Protein AF-A0A9J7ND19-F1 (afdb_monomer)

Sequence (236 aa):
MPNYMQIRQSALLYGMHGSSTTLYGGCFAYLTDITEPGSPRTFRMAILESAIGVSAIVGVLAGNLWLGVLGVPLGFQEPFWFTVGLTAFSLLYAIFGIKETCLRRGGQKVCSLGNVSGMVQLVRGSFKTGQWKLGVILLVFFLNNGVFATWPGIVTLTVVGPPYCWTPDLLGYFYAAMCAGFVLGVLGIKLLGKCLSPYGLMHVGFVSGTAGFVVQGLAVYTPNRNAAFYLGLLVY

Mean predicted aligned error: 8.98 Å

Organism: Branchiostoma floridae (NCBI:txid7739)

pLDDT: mean 79.39, std 8.85, range [43.81, 91.12]

Foldseek 3Di:
DVVVVVVVVVVVVCVVVVHVVVVVVVVLVLLPLVDDDFLVSVLVNLVSLLVVLVVLLVLLVQLVVLCVPVNPPRSVVVSVVVVVVVVVVVVVCCVPPDDDSDDPDPPDDPDDVVVVVVVVCVLVCCVVVVVVVVNVVVVVVVVVVVCVVCVLVVVVVDCCDPPNVDDPVVNSVLSNLLSVVSVVVSVVSVVCVVVDGPVVNVVQVVVLLVQLVVQLVCLVVDPNSPVSNSVSSVSD

Secondary structure (DSSP, 8-state):
-HHHHHHHHHHHHHHHTTHHHHHHHHHHHHHHHHS-TTHHHHHHHHHHHHHHHHHHHHHHHHHHHHHHHH-TTHHHHHHHHHHHHHHHHHHHHHHHTSPP-S---TT--TT-HHHHHHHHHHHHHHHHSS-HHHHHHHHHHHHHHHHHHHHHHHHHHHHHSTTT---HHHHHHHHHHHHHHHHHHHHHHHHHTTTS-HHHHHHHHHHHHHHHHHHHHHGGGSSSHHHHHHHHHH--

Radius of gyration: 20.9 Å; Cα contacts (8 Å, |Δi|>4): 132; chains: 1; bounding box: 55×42×65 Å

InterPro domains:
  IPR036259 MFS transporter superfamily [G3DSA:1.20.1250.20] (2-236)
  IPR036259 MFS transporter superfamily [SSF103473] (20-230)

Solvent-accessible surface area (backbone atoms only — not comparable to full-atom values): 13006 Å² total; per-residue (Å²): 124,75,63,65,58,55,55,52,52,52,51,51,54,44,54,74,72,41,50,72,58,48,60,50,52,48,54,52,52,53,49,57,72,79,37,65,92,54,71,72,36,54,53,52,51,35,52,56,50,21,52,50,17,52,50,49,40,50,47,54,53,51,46,52,48,36,36,69,75,59,32,88,69,54,24,69,51,53,62,54,57,51,51,52,52,53,50,54,50,52,51,52,43,52,71,77,67,52,78,82,87,69,82,79,62,88,86,75,60,98,83,43,69,62,58,59,50,49,53,52,47,51,53,55,40,23,60,67,75,76,38,43,68,58,42,50,51,52,48,52,52,50,53,52,50,52,49,61,69,45,44,64,59,52,50,54,56,50,36,58,31,85,93,59,56,53,53,73,68,56,53,50,52,50,53,44,52,56,25,47,46,38,47,50,45,40,54,46,50,63,58,50,54,74,81,38,54,75,68,52,50,50,50,50,50,52,52,29,37,51,50,8,53,50,37,40,70,49,11,80,81,42,95,56,34,67,61,36,39,53,47,18,58,75,44,80

Structure (mmCIF, N/CA/C/O backbone):
data_AF-A0A9J7ND19-F1
#
_entry.id   AF-A0A9J7ND19-F1
#
loop_
_atom_site.group_PDB
_atom_site.id
_atom_site.type_symbol
_atom_site.label_atom_id
_atom_site.label_alt_id
_atom_site.label_comp_id
_atom_site.label_asym_id
_atom_site.label_entity_id
_atom_site.label_seq_id
_atom_site.pdbx_PDB_ins_code
_atom_site.Cartn_x
_atom_site.Cartn_y
_atom_site.Cartn_z
_atom_site.occupancy
_atom_site.B_iso_or_equiv
_atom_site.auth_seq_id
_atom_site.auth_comp_id
_atom_site.auth_asym_id
_atom_site.auth_atom_id
_atom_site.pdbx_PDB_model_num
ATOM 1 N N . MET A 1 1 ? 21.842 -23.017 -6.041 1.00 47.50 1 MET A N 1
ATOM 2 C CA . MET A 1 1 ? 20.655 -23.678 -5.446 1.00 47.50 1 MET A CA 1
ATOM 3 C C . MET A 1 1 ? 20.515 -23.540 -3.912 1.00 47.50 1 MET A C 1
ATOM 5 O O . MET A 1 1 ? 19.383 -23.586 -3.471 1.00 47.50 1 MET A O 1
ATOM 9 N N . PRO A 1 2 ? 21.535 -23.278 -3.067 1.00 53.50 2 PRO A N 1
ATOM 10 C CA . PRO A 1 2 ? 21.305 -23.115 -1.612 1.00 53.50 2 PRO A CA 1
ATOM 11 C C . PRO A 1 2 ? 20.483 -21.869 -1.213 1.00 53.50 2 PRO A C 1
ATOM 13 O O . PRO A 1 2 ? 19.742 -21.882 -0.234 1.00 53.50 2 PRO A O 1
ATOM 16 N N . ASN A 1 3 ? 20.574 -20.793 -2.000 1.00 61.81 3 ASN A N 1
ATOM 17 C CA . ASN A 1 3 ? 20.088 -19.471 -1.584 1.00 61.81 3 ASN A CA 1
ATOM 18 C C . ASN A 1 3 ? 18.558 -19.316 -1.669 1.00 61.81 3 ASN A C 1
ATOM 20 O O . ASN A 1 3 ? 17.978 -18.572 -0.885 1.00 61.81 3 ASN A O 1
ATOM 24 N N . TYR A 1 4 ? 17.869 -20.033 -2.570 1.00 69.50 4 TYR A N 1
ATOM 25 C CA . TYR A 1 4 ? 16.410 -19.884 -2.713 1.00 69.50 4 TYR A CA 1
ATOM 26 C C . TYR A 1 4 ? 15.652 -20.411 -1.489 1.00 69.50 4 TYR A C 1
ATOM 28 O O . TYR A 1 4 ? 14.588 -19.898 -1.141 1.00 69.50 4 TYR A O 1
ATOM 36 N N . MET A 1 5 ? 16.189 -21.449 -0.839 1.00 74.06 5 MET A N 1
ATOM 37 C CA . MET A 1 5 ? 15.552 -22.072 0.316 1.00 74.06 5 MET A CA 1
ATOM 38 C C . MET A 1 5 ? 15.672 -21.170 1.544 1.00 74.06 5 MET A C 1
ATOM 40 O O . MET A 1 5 ? 14.688 -20.981 2.254 1.00 74.06 5 MET A O 1
ATOM 44 N N . GLN A 1 6 ? 16.835 -20.539 1.727 1.00 76.31 6 GLN A N 1
ATOM 45 C CA . GLN A 1 6 ? 17.073 -19.574 2.801 1.00 76.31 6 GLN A CA 1
ATOM 46 C C . GLN A 1 6 ? 16.191 -18.325 2.660 1.00 76.31 6 GLN A C 1
ATOM 48 O O . GLN A 1 6 ? 15.580 -17.902 3.639 1.00 76.31 6 GLN A O 1
ATOM 53 N N . ILE A 1 7 ? 16.036 -17.788 1.442 1.00 78.31 7 ILE A N 1
ATOM 54 C CA . ILE A 1 7 ? 15.153 -16.635 1.180 1.00 78.31 7 ILE A CA 1
ATOM 55 C C . ILE A 1 7 ? 13.685 -16.978 1.481 1.00 78.31 7 ILE A C 1
ATOM 57 O O . ILE A 1 7 ? 12.942 -16.169 2.032 1.00 78.31 7 ILE A O 1
ATOM 61 N N . ARG A 1 8 ? 13.245 -18.200 1.157 1.00 80.38 8 ARG A N 1
ATOM 62 C CA . ARG A 1 8 ? 11.874 -18.630 1.465 1.00 80.38 8 ARG A CA 1
ATOM 63 C C . ARG A 1 8 ? 11.653 -18.792 2.971 1.00 80.38 8 ARG A C 1
ATOM 65 O O . ARG A 1 8 ? 10.603 -18.406 3.474 1.00 80.38 8 ARG A O 1
ATOM 72 N N . GLN A 1 9 ? 12.629 -19.348 3.688 1.00 83.38 9 GLN A N 1
ATOM 73 C CA . GLN A 1 9 ? 12.562 -19.508 5.143 1.00 83.38 9 GLN A CA 1
ATOM 74 C C . GLN A 1 9 ? 12.507 -18.155 5.860 1.00 83.38 9 GLN A C 1
ATOM 76 O O . GLN A 1 9 ? 11.673 -17.976 6.747 1.00 83.38 9 GLN A O 1
ATOM 81 N N . SER A 1 10 ? 13.331 -17.185 5.452 1.00 80.25 10 SER A N 1
ATOM 82 C CA . SER A 1 10 ? 13.302 -15.842 6.041 1.00 80.25 10 SER A CA 1
ATOM 83 C C . SER A 1 10 ? 11.980 -15.118 5.767 1.00 80.25 10 SER A C 1
ATOM 85 O O . SER A 1 10 ? 11.447 -14.481 6.673 1.00 80.25 10 SER A O 1
ATOM 87 N N . ALA A 1 11 ? 11.389 -15.285 4.579 1.00 80.06 11 ALA A N 1
ATOM 88 C CA . ALA A 1 11 ? 10.068 -14.736 4.264 1.00 80.06 11 ALA A CA 1
ATOM 89 C C . ALA A 1 11 ? 8.948 -15.333 5.140 1.00 80.06 11 ALA A C 1
ATOM 91 O O . ALA A 1 11 ? 8.076 -14.599 5.609 1.00 80.06 11 ALA A O 1
ATOM 92 N N . LEU A 1 12 ? 8.985 -16.645 5.410 1.00 83.38 12 LEU A N 1
ATOM 93 C CA . LEU A 1 12 ? 8.026 -17.299 6.310 1.00 83.38 12 LEU A CA 1
ATOM 94 C C . LEU A 1 12 ? 8.145 -16.768 7.740 1.00 83.38 12 LEU A C 1
ATOM 96 O O . LEU A 1 12 ? 7.137 -16.418 8.352 1.00 83.38 12 LEU A O 1
ATOM 100 N N . LEU A 1 13 ? 9.374 -16.656 8.251 1.00 84.12 13 LEU A N 1
ATOM 101 C CA . LEU A 1 13 ? 9.624 -16.093 9.576 1.00 84.12 13 LEU A CA 1
ATOM 102 C C . LEU A 1 13 ? 9.149 -14.638 9.657 1.00 84.12 13 LEU A C 1
ATOM 104 O O . LEU A 1 13 ? 8.480 -14.274 10.621 1.00 84.12 13 LEU A O 1
ATOM 108 N N . TYR A 1 14 ? 9.425 -13.826 8.637 1.00 81.56 14 TYR A N 1
ATOM 109 C CA . TYR A 1 14 ? 8.973 -12.436 8.575 1.00 81.56 14 TYR A CA 1
ATOM 110 C C . TYR A 1 14 ? 7.440 -12.313 8.598 1.00 81.56 14 TYR A C 1
ATOM 112 O O . TYR A 1 14 ? 6.894 -11.488 9.334 1.00 81.56 14 TYR A O 1
ATOM 120 N N . GLY A 1 15 ? 6.735 -13.177 7.861 1.00 79.12 15 GLY A N 1
ATOM 121 C CA . GLY A 1 15 ? 5.272 -13.231 7.871 1.00 79.12 15 GLY A CA 1
ATOM 122 C C . GLY A 1 15 ? 4.688 -13.675 9.217 1.00 79.12 15 GLY A C 1
ATOM 123 O O . GLY A 1 15 ? 3.716 -13.087 9.687 1.00 79.12 15 GLY A O 1
ATOM 124 N N . MET A 1 16 ? 5.299 -14.664 9.881 1.00 79.25 16 MET A N 1
ATOM 125 C CA . MET A 1 16 ? 4.831 -15.165 11.184 1.00 79.25 16 MET A CA 1
ATOM 126 C C . MET A 1 16 ? 4.902 -14.117 12.299 1.00 79.25 16 MET A C 1
ATOM 128 O O . MET A 1 16 ? 4.057 -14.122 13.190 1.00 79.25 16 MET A O 1
ATOM 132 N N . HIS A 1 17 ? 5.869 -13.199 12.236 1.00 77.25 17 HIS A N 1
ATOM 133 C CA . HIS A 1 17 ? 5.986 -12.092 13.192 1.00 77.25 17 HIS A CA 1
ATOM 134 C C . HIS A 1 17 ? 5.046 -10.915 12.861 1.00 77.25 17 HIS A C 1
ATOM 136 O O . HIS A 1 17 ? 5.137 -9.849 13.467 1.00 77.25 17 HIS A O 1
ATOM 142 N N . GLY A 1 18 ? 4.127 -11.098 11.905 1.00 69.19 18 GLY A N 1
ATOM 143 C CA . GLY A 1 18 ? 3.116 -10.112 11.532 1.00 69.19 18 GLY A CA 1
ATOM 144 C C . GLY A 1 18 ? 3.641 -8.952 10.679 1.00 69.19 18 GLY A C 1
ATOM 145 O O . GLY A 1 18 ? 2.880 -8.035 10.369 1.00 69.19 18 GLY A O 1
ATOM 146 N N . SER A 1 19 ? 4.900 -9.023 10.223 1.00 80.31 19 SER A N 1
ATOM 147 C CA . SER A 1 19 ? 5.469 -8.112 9.223 1.00 80.31 19 SER A CA 1
ATOM 148 C C . SER A 1 19 ? 5.301 -6.618 9.597 1.00 80.31 19 SER A C 1
ATOM 150 O O . SER A 1 19 ? 5.084 -6.258 10.755 1.00 80.31 19 SER A O 1
ATOM 152 N N . SER A 1 20 ? 5.392 -5.719 8.619 1.00 76.38 20 SER A N 1
ATOM 153 C CA . SER A 1 20 ? 5.032 -4.303 8.756 1.00 76.38 20 SER A CA 1
ATOM 154 C C . SER A 1 20 ? 3.541 -4.096 9.063 1.00 76.38 20 SER A C 1
ATOM 156 O O . SER A 1 20 ? 3.162 -3.057 9.606 1.00 76.38 20 SER A O 1
ATOM 158 N N . THR A 1 21 ? 2.693 -5.092 8.781 1.00 81.56 21 THR A N 1
ATOM 159 C CA . THR A 1 21 ? 1.243 -5.007 9.002 1.00 81.56 21 THR A CA 1
ATOM 160 C C . T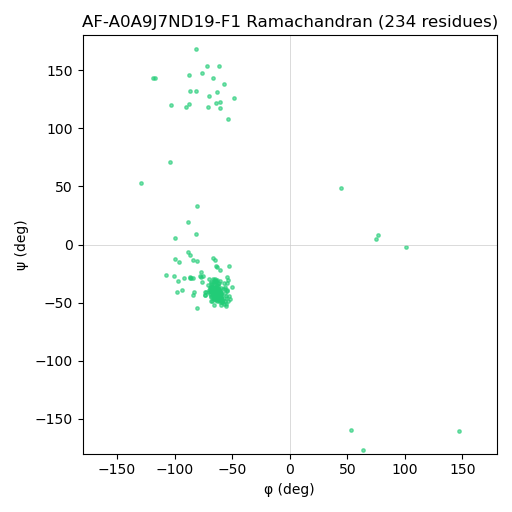HR A 1 21 ? 0.856 -4.902 10.477 1.00 81.56 21 THR A C 1
ATOM 162 O O . THR A 1 21 ? -0.127 -4.231 10.785 1.00 81.56 21 THR A O 1
ATOM 165 N N . THR A 1 22 ? 1.635 -5.474 11.404 1.00 82.62 22 THR A N 1
ATOM 166 C CA . THR A 1 22 ? 1.384 -5.327 12.851 1.00 82.62 22 THR A CA 1
ATOM 167 C C . THR A 1 22 ? 1.580 -3.890 13.315 1.00 82.62 22 THR A C 1
ATOM 169 O O . THR A 1 22 ? 0.728 -3.350 14.019 1.00 82.62 22 THR A O 1
ATOM 172 N N . LEU A 1 23 ? 2.685 -3.257 12.904 1.00 84.00 23 LEU A N 1
ATOM 173 C CA . LEU A 1 23 ? 2.962 -1.860 13.242 1.00 84.00 23 LEU A CA 1
ATOM 174 C C . LEU A 1 23 ? 1.867 -0.958 12.666 1.00 84.00 23 LEU A C 1
ATOM 176 O O . LEU A 1 23 ? 1.314 -0.117 13.371 1.00 84.00 23 LEU A O 1
ATOM 180 N N . TYR A 1 24 ? 1.498 -1.208 11.410 1.00 84.50 24 TYR A N 1
ATOM 181 C CA . TYR A 1 24 ? 0.443 -0.474 10.731 1.00 84.50 24 TYR A CA 1
ATOM 182 C C . TYR A 1 24 ? -0.920 -0.600 11.421 1.00 84.50 24 TYR A C 1
ATOM 184 O O . TYR A 1 24 ? -1.564 0.404 11.731 1.00 84.50 24 TYR A O 1
ATOM 192 N N . GLY A 1 25 ? -1.332 -1.832 11.728 1.00 86.31 25 GLY A N 1
ATOM 193 C CA . GLY A 1 25 ? -2.566 -2.108 12.457 1.00 86.31 25 GLY A CA 1
ATOM 194 C C . GLY A 1 25 ? -2.576 -1.467 13.845 1.00 86.31 25 GLY A C 1
ATOM 195 O O . GLY A 1 25 ? -3.604 -0.932 14.257 1.00 86.31 25 GLY A O 1
ATOM 196 N N . GLY A 1 26 ? -1.428 -1.442 14.531 1.00 86.75 26 GLY A N 1
ATOM 197 C CA . GLY A 1 26 ? -1.256 -0.746 15.807 1.00 86.75 26 GLY A CA 1
ATOM 198 C C . GLY A 1 26 ? -1.483 0.764 15.697 1.00 86.75 26 GLY A C 1
ATOM 199 O O . GLY A 1 26 ? -2.233 1.328 16.493 1.00 86.75 26 GLY A O 1
ATOM 200 N N . CYS A 1 27 ? -0.911 1.418 14.680 1.00 87.88 27 CYS A N 1
ATOM 201 C CA . CYS A 1 27 ? -1.132 2.845 14.431 1.00 87.88 27 CYS A CA 1
ATOM 202 C C . CYS A 1 27 ? -2.605 3.159 14.123 1.00 87.88 27 CYS A C 1
ATOM 204 O O . CYS A 1 27 ? -3.140 4.141 14.640 1.00 87.88 27 CYS A O 1
ATOM 206 N N . PHE A 1 28 ? -3.275 2.322 13.323 1.00 87.69 28 PHE A N 1
ATOM 207 C CA . PHE A 1 28 ? -4.702 2.484 13.025 1.00 87.69 28 PHE A CA 1
ATOM 208 C C . PHE A 1 28 ? -5.580 2.287 14.260 1.00 87.69 28 PHE A C 1
ATOM 210 O O . PHE A 1 28 ? -6.476 3.098 14.486 1.00 87.69 28 PHE A O 1
ATOM 217 N N . ALA A 1 29 ? -5.299 1.267 15.074 1.00 87.62 29 ALA A N 1
ATOM 218 C CA . ALA A 1 29 ? -6.014 1.019 16.323 1.00 87.62 29 ALA A CA 1
ATOM 219 C C . ALA A 1 29 ? -5.867 2.201 17.296 1.00 87.62 29 ALA A C 1
ATOM 221 O O . ALA A 1 29 ? -6.857 2.728 17.804 1.00 87.62 29 ALA A O 1
ATOM 222 N N . TYR A 1 30 ? -4.640 2.698 17.469 1.00 87.25 30 TYR A N 1
ATOM 223 C CA . TYR A 1 30 ? -4.379 3.880 18.286 1.00 87.25 30 TYR A CA 1
ATOM 224 C C . TYR A 1 30 ? -5.137 5.109 17.772 1.00 87.25 30 TYR A C 1
ATOM 226 O O . TYR A 1 30 ? -5.763 5.842 18.539 1.00 87.25 30 TYR A O 1
ATOM 234 N N . LEU A 1 31 ? -5.131 5.325 16.454 1.00 87.06 31 LEU A N 1
ATOM 235 C CA . LEU A 1 31 ? -5.821 6.454 15.850 1.00 87.06 31 LEU A CA 1
ATOM 236 C C . LEU A 1 31 ? -7.340 6.352 16.017 1.00 87.06 31 LEU A C 1
ATOM 238 O O . LEU A 1 31 ? -7.992 7.370 16.256 1.00 87.06 31 LEU A O 1
ATOM 242 N N . THR A 1 32 ? -7.914 5.150 15.914 1.00 86.69 32 THR A N 1
ATOM 243 C CA . THR A 1 32 ? -9.345 4.941 16.169 1.00 86.69 32 THR A CA 1
ATOM 244 C C . THR A 1 32 ? -9.734 5.208 17.614 1.00 86.69 32 THR A C 1
ATOM 246 O O . THR A 1 32 ? -10.847 5.684 17.830 1.00 86.69 32 THR A O 1
ATOM 249 N N . ASP A 1 33 ? -8.834 4.966 18.568 1.00 85.44 33 ASP A N 1
ATOM 250 C CA . ASP A 1 33 ? -9.092 5.199 19.991 1.00 85.44 33 ASP A CA 1
ATOM 251 C C . ASP A 1 33 ? -9.118 6.694 20.338 1.00 85.44 33 ASP A C 1
ATOM 253 O O . ASP A 1 33 ? -9.971 7.139 21.103 1.00 85.44 33 ASP A O 1
ATOM 257 N N . ILE A 1 34 ? -8.206 7.491 19.769 1.00 86.81 34 ILE A N 1
ATOM 258 C CA . ILE A 1 34 ? -8.075 8.925 20.102 1.00 86.81 34 ILE A CA 1
ATOM 259 C C . ILE A 1 34 ? -8.957 9.853 19.255 1.00 86.81 34 ILE A C 1
ATOM 261 O O . ILE A 1 34 ? -8.951 11.066 19.466 1.00 86.81 34 ILE A O 1
ATOM 265 N N . THR A 1 35 ? -9.649 9.331 18.241 1.00 85.75 35 THR A N 1
ATOM 266 C CA . THR A 1 35 ? -10.460 10.138 17.315 1.00 85.75 35 THR A CA 1
ATOM 267 C C . THR A 1 35 ? -11.927 9.777 17.403 1.00 85.75 35 THR A C 1
ATOM 269 O O . THR A 1 35 ? -12.278 8.608 17.503 1.00 85.75 35 THR A O 1
ATOM 272 N N . GLU A 1 36 ? -12.808 10.762 17.274 1.00 84.06 36 GLU A N 1
ATOM 273 C CA . GLU A 1 36 ? -14.249 10.522 17.191 1.00 84.06 36 GLU A CA 1
ATOM 274 C C . GLU A 1 36 ? -14.664 10.000 15.802 1.00 84.06 36 GLU A C 1
ATOM 276 O O . GLU A 1 36 ? -14.046 10.357 14.791 1.00 84.06 36 GLU A O 1
ATOM 281 N N . PRO A 1 37 ? -15.700 9.145 15.715 1.00 79.69 37 PRO A N 1
ATOM 282 C CA . PRO A 1 37 ? -16.177 8.614 14.444 1.00 79.69 37 PRO A CA 1
ATOM 283 C C . PRO A 1 37 ? -16.712 9.729 13.533 1.00 79.69 37 PRO A C 1
ATOM 285 O O . PRO A 1 37 ? -17.530 10.546 13.941 1.00 79.69 37 PRO A O 1
ATOM 288 N N . GLY A 1 38 ? -16.276 9.735 12.270 1.00 75.81 38 GLY A N 1
ATOM 289 C CA . GLY A 1 38 ? -16.764 10.667 11.253 1.00 75.81 38 GLY A CA 1
ATOM 290 C C . GLY A 1 38 ? -15.706 11.067 10.222 1.00 75.81 38 GLY A C 1
ATOM 291 O O . GLY A 1 38 ? -14.670 10.413 10.057 1.00 75.81 38 GLY A O 1
ATOM 292 N N . SER A 1 39 ? -15.968 12.184 9.540 1.00 71.38 39 SER A N 1
ATOM 293 C CA . SER A 1 39 ? -15.035 12.816 8.598 1.00 71.38 39 SER A CA 1
ATOM 294 C C . SER A 1 39 ? -13.634 13.095 9.189 1.00 71.38 39 SER A C 1
ATOM 296 O O . SER A 1 39 ? -12.651 12.727 8.539 1.00 71.38 39 SER A O 1
ATOM 298 N N . PRO A 1 40 ? -13.470 13.622 10.429 1.00 79.88 40 PRO A N 1
ATOM 299 C CA . PRO A 1 40 ? -12.132 13.916 10.956 1.00 79.88 40 PRO A CA 1
ATOM 300 C C . PRO A 1 40 ? -11.273 12.662 11.190 1.00 79.88 40 PRO A C 1
ATOM 302 O O . PRO A 1 40 ? -10.064 12.709 10.962 1.00 79.88 40 PRO A O 1
ATOM 305 N N . ARG A 1 41 ? -11.872 11.528 11.587 1.00 85.06 41 ARG A N 1
ATOM 306 C CA . ARG A 1 41 ? -11.164 10.240 11.704 1.00 85.06 41 ARG A CA 1
ATOM 307 C C . ARG A 1 41 ? -10.688 9.745 10.343 1.00 85.06 41 ARG A C 1
ATOM 309 O O . ARG A 1 41 ? -9.525 9.380 10.208 1.00 85.06 41 ARG A O 1
ATOM 316 N N . THR A 1 42 ? -11.561 9.795 9.338 1.00 82.44 42 THR A N 1
ATOM 317 C CA . THR A 1 42 ? -11.237 9.372 7.964 1.00 82.44 42 THR A CA 1
ATOM 318 C C . THR A 1 42 ? -10.078 10.192 7.396 1.00 82.44 42 THR A C 1
ATOM 320 O O . THR A 1 42 ? -9.148 9.639 6.819 1.00 82.44 42 THR A O 1
ATOM 323 N N . PHE A 1 43 ? -10.074 11.507 7.633 1.00 83.56 43 PHE A N 1
ATOM 324 C CA . PHE A 1 43 ? -8.981 12.378 7.202 1.00 83.56 43 PHE A CA 1
ATOM 325 C C . PHE A 1 43 ? -7.656 12.065 7.912 1.00 83.56 43 PHE A C 1
ATOM 327 O O . PHE A 1 43 ? -6.609 12.015 7.273 1.00 83.56 43 PHE A O 1
ATOM 334 N N . ARG A 1 44 ? -7.682 11.805 9.225 1.00 86.81 44 ARG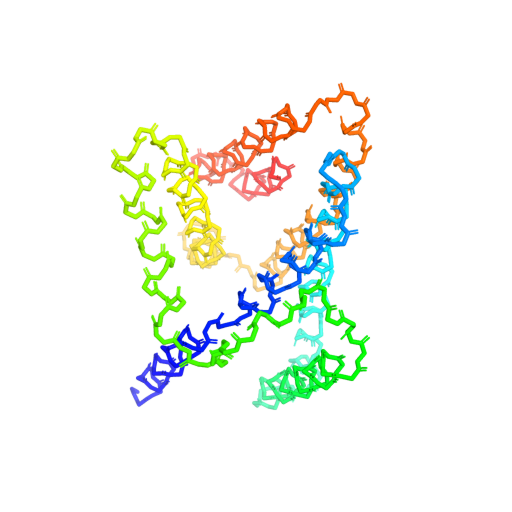 A N 1
ATOM 335 C CA . ARG A 1 44 ? -6.471 11.416 9.964 1.00 86.81 44 ARG A CA 1
ATOM 336 C C . ARG A 1 44 ? -5.926 10.055 9.519 1.00 86.81 44 ARG A C 1
ATOM 338 O O . ARG A 1 44 ? -4.713 9.901 9.428 1.00 86.81 44 ARG A O 1
ATOM 345 N N . MET A 1 45 ? -6.802 9.096 9.215 1.00 87.56 45 MET A N 1
ATOM 346 C CA . MET A 1 45 ? -6.407 7.803 8.640 1.00 87.56 45 MET A CA 1
ATOM 347 C C . MET A 1 45 ? -5.759 7.986 7.268 1.00 87.56 45 MET A C 1
ATOM 349 O O . MET A 1 45 ? -4.717 7.399 7.007 1.00 87.56 45 MET A O 1
ATOM 353 N N . ALA A 1 46 ? -6.313 8.868 6.434 1.00 87.25 46 ALA A N 1
ATOM 354 C CA . ALA A 1 46 ? -5.727 9.205 5.142 1.00 87.25 46 ALA A CA 1
ATOM 355 C C . ALA A 1 46 ? -4.319 9.814 5.285 1.00 87.25 46 ALA A C 1
ATOM 357 O O . ALA A 1 46 ? -3.416 9.454 4.538 1.00 87.25 46 ALA A O 1
ATOM 358 N N . ILE A 1 47 ? -4.095 10.687 6.276 1.00 88.56 47 ILE A N 1
ATOM 359 C CA . ILE A 1 47 ? -2.751 11.219 6.567 1.00 88.56 47 ILE A CA 1
ATOM 360 C C . ILE A 1 47 ? -1.781 10.082 6.917 1.00 88.56 47 ILE A C 1
ATOM 362 O O . ILE A 1 47 ? -0.672 10.044 6.383 1.00 88.56 47 ILE A O 1
ATOM 366 N N . LEU A 1 48 ? -2.195 9.148 7.777 1.00 89.56 48 LEU A N 1
ATOM 367 C CA . LEU A 1 48 ? -1.376 7.988 8.135 1.00 89.56 48 LEU A CA 1
ATOM 368 C C . LEU A 1 48 ? -1.043 7.126 6.902 1.00 89.56 48 LEU A C 1
ATOM 370 O O . LEU A 1 48 ? 0.109 6.738 6.729 1.00 89.56 48 LEU A O 1
ATOM 374 N N . GLU A 1 49 ? -2.010 6.908 6.010 1.00 86.31 49 GLU A N 1
ATOM 375 C CA . GLU A 1 49 ? -1.811 6.207 4.733 1.00 86.31 49 GLU A CA 1
ATOM 376 C C . GLU A 1 49 ? -0.806 6.949 3.827 1.00 86.31 49 GLU A C 1
ATOM 378 O O . GLU A 1 49 ? 0.108 6.343 3.269 1.00 86.31 49 GLU A O 1
ATOM 383 N N . SER A 1 50 ? -0.884 8.283 3.725 1.00 87.31 50 SER A N 1
ATOM 384 C CA . SER A 1 50 ? 0.098 9.041 2.931 1.00 87.31 50 SER A CA 1
ATOM 385 C C . SER A 1 50 ? 1.511 8.976 3.484 1.00 87.31 50 SER A C 1
ATOM 387 O O . SER A 1 50 ? 2.458 9.031 2.703 1.00 87.31 50 SER A O 1
ATOM 389 N N . ALA A 1 51 ? 1.682 8.821 4.800 1.00 88.00 51 ALA A N 1
ATOM 390 C CA . ALA A 1 51 ? 3.004 8.629 5.387 1.00 88.00 51 ALA A CA 1
ATOM 391 C C . ALA A 1 51 ? 3.648 7.321 4.890 1.00 88.00 51 ALA A C 1
ATOM 393 O O . ALA A 1 51 ? 4.867 7.263 4.709 1.00 88.00 51 ALA A O 1
ATOM 394 N N . ILE A 1 52 ? 2.842 6.301 4.573 1.00 84.94 52 ILE A N 1
ATOM 395 C CA . ILE A 1 52 ? 3.322 5.097 3.885 1.00 84.94 52 ILE A CA 1
ATOM 396 C C . ILE A 1 52 ? 3.750 5.431 2.465 1.00 84.94 52 ILE A C 1
ATOM 398 O O . ILE A 1 52 ? 4.863 5.085 2.085 1.00 84.94 52 ILE A O 1
ATOM 402 N N . GLY A 1 53 ? 2.923 6.154 1.708 1.00 84.50 53 GLY A N 1
ATOM 403 C CA . GLY A 1 53 ? 3.281 6.599 0.358 1.00 84.50 53 GLY A CA 1
ATOM 404 C C . GLY A 1 53 ? 4.614 7.353 0.326 1.00 84.50 53 GLY A C 1
ATOM 405 O O . GLY A 1 53 ? 5.509 7.015 -0.446 1.00 84.50 53 GLY A O 1
ATOM 406 N N . VAL A 1 54 ? 4.789 8.323 1.228 1.00 87.38 54 VAL A N 1
ATOM 407 C CA . VAL A 1 54 ? 6.032 9.098 1.359 1.00 87.38 54 VAL A CA 1
ATOM 408 C C . VAL A 1 54 ? 7.205 8.204 1.760 1.00 87.38 54 VAL A C 1
ATOM 410 O O . VAL A 1 54 ? 8.267 8.294 1.146 1.00 87.38 54 VAL A O 1
ATOM 413 N N . SER A 1 55 ? 7.033 7.321 2.748 1.00 86.31 55 SER A N 1
ATOM 414 C CA . SER A 1 55 ? 8.117 6.422 3.166 1.00 86.31 55 SER A CA 1
ATOM 415 C C . SER A 1 55 ? 8.510 5.430 2.067 1.00 86.31 55 SER A C 1
ATOM 417 O O . SER A 1 55 ? 9.696 5.146 1.918 1.00 86.31 55 SER A O 1
ATOM 419 N N . ALA A 1 56 ? 7.567 4.986 1.232 1.00 84.56 56 ALA A N 1
ATOM 420 C CA . ALA A 1 56 ? 7.843 4.161 0.060 1.00 84.56 56 ALA A CA 1
ATOM 421 C C . ALA A 1 56 ? 8.637 4.924 -1.016 1.00 84.56 56 ALA A C 1
ATOM 423 O O . ALA A 1 56 ? 9.620 4.387 -1.525 1.00 84.56 56 ALA A O 1
ATOM 424 N N . ILE A 1 57 ? 8.294 6.189 -1.308 1.00 85.25 57 ILE A N 1
ATOM 425 C CA . ILE A 1 57 ? 9.078 7.042 -2.229 1.00 85.25 57 ILE A CA 1
ATOM 426 C C . ILE A 1 57 ? 10.509 7.198 -1.710 1.00 85.25 57 ILE A C 1
ATOM 428 O O . ILE A 1 57 ? 11.467 6.975 -2.451 1.00 85.25 57 ILE A O 1
ATOM 432 N N . VAL A 1 58 ? 10.659 7.551 -0.430 1.00 86.50 58 VAL A N 1
ATOM 433 C CA . VAL A 1 58 ? 11.975 7.700 0.204 1.00 86.50 58 VAL A CA 1
ATOM 434 C C . VAL A 1 58 ? 12.742 6.379 0.157 1.00 86.50 58 VAL A C 1
ATOM 436 O O . VAL A 1 58 ? 13.925 6.390 -0.159 1.00 86.50 58 VAL A O 1
ATOM 439 N N . GLY A 1 59 ? 12.077 5.247 0.398 1.00 84.56 59 GLY A N 1
ATOM 440 C CA . GLY A 1 59 ? 12.679 3.917 0.331 1.00 84.56 59 GLY A CA 1
ATOM 441 C C . GLY A 1 59 ? 13.204 3.564 -1.061 1.00 84.56 59 GLY A C 1
ATOM 442 O O . GLY A 1 59 ? 14.337 3.102 -1.180 1.00 84.56 59 GLY A O 1
ATOM 443 N N . VAL A 1 60 ? 12.430 3.836 -2.116 1.00 79.69 60 VAL A N 1
ATOM 444 C CA . VAL A 1 60 ? 12.859 3.606 -3.508 1.00 79.69 60 VAL A CA 1
ATOM 445 C C . VAL A 1 60 ? 14.043 4.507 -3.869 1.00 79.69 60 VAL A C 1
ATOM 447 O O . VAL A 1 60 ? 15.037 4.026 -4.411 1.00 79.69 60 VAL A O 1
ATOM 450 N N . LEU A 1 61 ? 13.979 5.800 -3.539 1.00 81.12 61 LEU A N 1
ATOM 451 C CA . LEU A 1 61 ? 15.053 6.752 -3.845 1.00 81.12 61 LEU A CA 1
ATOM 452 C C . LEU A 1 61 ? 16.338 6.451 -3.064 1.00 81.12 61 LEU A C 1
ATOM 454 O O . LEU A 1 61 ? 17.419 6.431 -3.651 1.00 81.12 61 LEU A O 1
ATOM 458 N N . ALA A 1 62 ? 16.225 6.192 -1.760 1.00 82.81 62 ALA A N 1
ATOM 459 C CA . ALA A 1 62 ? 17.360 5.847 -0.910 1.00 82.81 62 ALA A CA 1
ATOM 460 C C . ALA A 1 62 ? 17.978 4.509 -1.331 1.00 82.81 62 ALA A C 1
ATOM 462 O O . ALA A 1 62 ? 19.199 4.412 -1.432 1.00 82.81 62 ALA A O 1
ATOM 463 N N . GLY A 1 63 ? 17.148 3.511 -1.652 1.00 78.94 63 GLY A N 1
ATOM 464 C CA . GLY A 1 63 ? 17.606 2.222 -2.166 1.00 78.94 63 GLY A CA 1
ATOM 465 C C . GLY A 1 63 ? 18.392 2.369 -3.468 1.00 78.94 63 GLY A C 1
ATOM 466 O O . GLY A 1 63 ? 19.507 1.861 -3.566 1.00 78.94 63 GLY A O 1
ATOM 467 N N . ASN A 1 64 ? 17.864 3.132 -4.430 1.00 75.62 64 ASN A N 1
ATOM 468 C CA . ASN A 1 64 ? 18.547 3.402 -5.699 1.00 75.62 64 ASN A CA 1
ATOM 469 C C . ASN A 1 64 ? 19.859 4.176 -5.502 1.00 75.62 64 ASN A C 1
ATOM 471 O O . ASN A 1 64 ? 20.859 3.859 -6.144 1.00 75.62 64 ASN A O 1
ATOM 475 N N . LEU A 1 65 ? 19.882 5.158 -4.594 1.00 81.06 65 LEU A N 1
ATOM 476 C CA . LEU A 1 65 ? 21.092 5.916 -4.274 1.00 81.06 65 LEU A CA 1
ATOM 477 C C . LEU A 1 65 ? 22.166 5.021 -3.645 1.00 81.06 65 LEU A C 1
ATOM 479 O O . LEU A 1 65 ? 23.331 5.103 -4.026 1.00 81.06 65 LEU A O 1
ATOM 483 N N . TRP A 1 66 ? 21.792 4.156 -2.700 1.00 81.38 66 TRP A N 1
ATOM 484 C CA . TRP A 1 66 ? 22.741 3.267 -2.021 1.00 81.38 66 TRP A CA 1
ATOM 485 C C . TRP A 1 66 ? 23.293 2.213 -2.975 1.00 81.38 66 TRP A C 1
ATOM 487 O O . TRP A 1 66 ? 24.498 1.968 -2.977 1.00 81.38 66 TRP A O 1
ATOM 497 N N . LEU A 1 67 ? 22.448 1.670 -3.852 1.00 78.69 67 LEU A N 1
ATOM 498 C CA . LEU A 1 67 ? 22.877 0.804 -4.949 1.00 78.69 67 LEU A CA 1
ATOM 499 C C . LEU A 1 67 ? 23.833 1.513 -5.916 1.00 78.69 67 LEU A C 1
ATOM 501 O O . LEU A 1 67 ? 24.843 0.925 -6.299 1.00 78.69 67 LEU A O 1
ATOM 505 N N . GLY A 1 68 ? 23.547 2.765 -6.279 1.00 77.69 68 GLY A N 1
ATOM 506 C CA . GLY A 1 68 ? 24.372 3.544 -7.204 1.00 77.69 68 GLY A CA 1
ATOM 507 C C . GLY A 1 68 ? 25.729 3.967 -6.632 1.00 77.69 68 GLY A C 1
ATOM 508 O O . GLY A 1 68 ? 26.724 3.937 -7.351 1.00 77.69 68 GLY A O 1
ATOM 509 N N . VAL A 1 69 ? 25.788 4.344 -5.349 1.00 80.94 69 VAL A N 1
ATOM 510 C CA . VAL A 1 69 ? 27.015 4.846 -4.700 1.00 80.94 69 VAL A CA 1
ATOM 511 C C . VAL A 1 69 ? 27.909 3.714 -4.193 1.00 80.94 69 VAL A C 1
ATOM 513 O O . VAL A 1 69 ? 29.125 3.780 -4.356 1.00 80.94 69 VAL A O 1
ATOM 516 N N . LEU A 1 70 ? 27.332 2.687 -3.560 1.00 78.31 70 LEU A N 1
ATOM 517 C CA . LEU A 1 70 ? 28.097 1.630 -2.883 1.00 78.31 70 LEU A CA 1
ATOM 518 C C . LEU A 1 70 ? 28.296 0.378 -3.747 1.00 78.31 70 LEU A C 1
ATOM 520 O O . LEU A 1 70 ? 29.144 -0.455 -3.426 1.00 78.31 70 LEU A O 1
ATOM 524 N N . GLY A 1 71 ? 27.534 0.237 -4.836 1.00 74.88 71 GLY A N 1
ATOM 525 C CA . GLY A 1 71 ? 27.596 -0.923 -5.719 1.00 74.88 71 GLY A CA 1
ATOM 526 C C . GLY A 1 71 ? 27.185 -2.235 -5.040 1.00 74.88 71 GLY A C 1
ATOM 527 O O . GLY A 1 71 ? 26.772 -2.293 -3.881 1.00 74.88 71 GLY A O 1
ATOM 528 N N . VAL A 1 72 ? 27.283 -3.335 -5.783 1.00 76.12 72 VAL A N 1
ATOM 529 C CA . VAL A 1 72 ? 27.003 -4.685 -5.267 1.00 76.12 72 VAL A CA 1
ATOM 530 C C . VAL A 1 72 ? 28.283 -5.240 -4.629 1.00 76.12 72 VAL A C 1
ATOM 532 O O . VAL A 1 72 ? 29.326 -5.172 -5.278 1.00 76.12 72 VAL A O 1
ATOM 535 N N . PRO A 1 73 ? 28.255 -5.819 -3.407 1.00 68.69 73 PRO A N 1
ATOM 536 C CA . PRO A 1 73 ? 27.086 -6.240 -2.614 1.00 68.69 73 PRO A CA 1
ATOM 537 C C . PRO A 1 73 ? 26.642 -5.279 -1.495 1.00 68.69 73 PRO A C 1
ATOM 539 O O . PRO A 1 73 ? 25.556 -5.459 -0.946 1.00 68.69 73 PRO A O 1
ATOM 542 N N . LEU A 1 74 ? 27.452 -4.276 -1.145 1.00 70.88 74 LEU A N 1
ATOM 543 C CA . LEU A 1 74 ? 27.221 -3.405 0.018 1.00 70.88 74 LEU A CA 1
ATOM 544 C C . LEU A 1 74 ? 25.925 -2.592 -0.101 1.00 70.88 74 LEU A C 1
ATOM 546 O O . LEU A 1 74 ? 25.180 -2.485 0.871 1.00 70.88 74 LEU A O 1
ATOM 550 N N . GLY A 1 75 ? 25.584 -2.126 -1.305 1.00 72.94 75 GLY A N 1
ATOM 551 C CA . GLY A 1 75 ? 24.349 -1.382 -1.568 1.00 72.94 75 GLY A CA 1
ATOM 552 C C . GLY A 1 75 ? 23.063 -2.161 -1.264 1.00 72.94 75 GLY A C 1
ATOM 553 O O . GLY A 1 75 ? 22.032 -1.547 -1.005 1.00 72.94 75 GLY A O 1
ATOM 554 N N . PHE A 1 76 ? 23.113 -3.499 -1.227 1.00 72.25 76 PHE A N 1
ATOM 555 C CA . PHE A 1 76 ? 21.978 -4.320 -0.798 1.00 72.25 76 PHE A CA 1
ATOM 556 C C . PHE A 1 76 ? 21.931 -4.543 0.709 1.00 72.25 76 PHE A C 1
ATOM 558 O O . PHE A 1 76 ? 20.844 -4.755 1.228 1.00 72.25 76 PHE A O 1
ATOM 565 N N . GLN A 1 77 ? 23.065 -4.525 1.409 1.00 81.88 77 GLN A N 1
ATOM 566 C CA . GLN A 1 77 ? 23.132 -4.861 2.832 1.00 81.88 77 GLN A CA 1
ATOM 567 C C . GLN A 1 77 ? 22.767 -3.672 3.727 1.00 81.88 77 GLN A C 1
ATOM 569 O O . GLN A 1 77 ? 22.038 -3.843 4.707 1.00 81.88 77 GLN A O 1
ATOM 574 N N . GLU A 1 78 ? 23.234 -2.472 3.383 1.00 81.12 78 GLU A N 1
ATOM 575 C CA . GLU A 1 78 ? 22.993 -1.266 4.181 1.00 81.12 78 GLU A CA 1
ATOM 576 C C . GLU A 1 78 ? 21.493 -0.993 4.437 1.00 81.12 78 GLU A C 1
ATOM 578 O O . GLU A 1 78 ? 21.135 -0.743 5.595 1.00 81.12 78 GLU A O 1
ATOM 583 N N . PRO A 1 79 ? 20.568 -1.097 3.447 1.00 84.69 79 PRO A N 1
ATOM 584 C CA . PRO A 1 79 ? 19.137 -0.838 3.667 1.00 84.69 79 PRO A CA 1
ATOM 585 C C . PRO A 1 79 ? 18.523 -1.717 4.758 1.00 84.69 79 PRO A C 1
ATOM 587 O O . PRO A 1 79 ? 17.639 -1.271 5.497 1.00 84.69 79 PRO A O 1
ATOM 590 N N . PHE A 1 80 ? 19.002 -2.956 4.896 1.00 82.88 80 PHE A N 1
ATOM 591 C CA . PHE A 1 80 ? 18.518 -3.869 5.928 1.00 82.88 80 PHE A CA 1
ATOM 592 C C . PHE A 1 80 ? 18.920 -3.398 7.323 1.00 82.88 80 PHE A C 1
ATOM 594 O O . PHE A 1 80 ? 18.060 -3.310 8.199 1.00 82.88 80 PHE A O 1
ATOM 601 N N . TRP A 1 81 ? 20.190 -3.043 7.529 1.00 86.25 81 TRP A N 1
ATOM 602 C CA . TRP A 1 81 ? 20.667 -2.544 8.823 1.00 86.25 81 TRP A CA 1
ATOM 603 C C . TRP A 1 81 ? 19.987 -1.239 9.218 1.00 86.25 81 TRP A C 1
ATOM 605 O O . TRP A 1 81 ? 19.569 -1.079 10.367 1.00 86.25 81 TRP A O 1
ATOM 615 N N . PHE A 1 82 ? 19.790 -0.344 8.253 1.00 88.00 82 PHE A N 1
ATOM 616 C CA . PHE A 1 82 ? 19.047 0.887 8.476 1.00 88.00 82 PHE A CA 1
ATOM 617 C C . PHE A 1 82 ? 17.597 0.622 8.897 1.00 88.00 82 PHE A C 1
ATOM 619 O O . PHE A 1 82 ? 17.109 1.216 9.859 1.00 88.00 82 PHE A O 1
ATOM 626 N N . THR A 1 83 ? 16.923 -0.324 8.238 1.00 86.12 83 THR A N 1
ATOM 627 C CA . THR A 1 83 ? 15.550 -0.717 8.591 1.00 86.12 83 THR A CA 1
ATOM 628 C C . THR A 1 83 ? 15.477 -1.310 10.001 1.00 86.12 83 THR A C 1
ATOM 630 O O . THR A 1 83 ? 14.558 -0.992 10.758 1.00 86.12 83 THR A O 1
ATOM 633 N N . VAL A 1 84 ? 16.458 -2.125 10.402 1.00 87.44 84 VAL A N 1
ATOM 634 C CA . VAL A 1 84 ? 16.551 -2.651 11.777 1.00 87.44 84 VAL A CA 1
ATOM 635 C C . VAL A 1 84 ? 16.727 -1.513 12.788 1.00 87.44 84 VAL A C 1
ATOM 637 O O . VAL A 1 84 ? 16.023 -1.475 13.796 1.00 87.44 84 VAL A O 1
ATOM 640 N N . GLY A 1 85 ? 17.602 -0.545 12.507 1.00 90.69 85 GLY A N 1
ATOM 641 C CA . GLY A 1 85 ? 17.791 0.625 13.369 1.00 90.69 85 GLY A CA 1
ATOM 642 C C . GLY A 1 85 ? 16.520 1.468 13.510 1.00 90.69 85 GLY A C 1
ATOM 643 O O . GLY A 1 85 ? 16.121 1.819 14.622 1.00 90.69 85 GLY A O 1
ATOM 644 N N . LEU A 1 86 ? 15.835 1.738 12.396 1.00 89.56 86 LEU A N 1
ATOM 645 C CA . LEU A 1 86 ? 14.611 2.538 12.387 1.00 89.56 86 LEU A CA 1
ATOM 646 C C . LEU A 1 86 ? 13.453 1.835 13.108 1.00 89.56 86 LEU A C 1
ATOM 648 O O . LEU A 1 86 ? 12.711 2.467 13.860 1.00 89.56 86 LEU A O 1
ATOM 652 N N . THR A 1 87 ? 13.316 0.521 12.928 1.00 86.25 87 THR A N 1
ATOM 653 C CA . THR A 1 87 ? 12.298 -0.269 13.637 1.00 86.25 87 THR A CA 1
ATOM 654 C C . THR A 1 87 ? 12.587 -0.342 15.136 1.00 86.25 87 THR A C 1
ATOM 656 O O . THR A 1 87 ? 11.668 -0.136 15.931 1.00 86.25 87 THR A O 1
ATOM 659 N N . ALA A 1 88 ? 13.847 -0.514 15.548 1.00 89.06 88 ALA A N 1
ATOM 660 C CA . ALA A 1 88 ? 14.239 -0.444 16.956 1.00 89.06 88 ALA A CA 1
ATOM 661 C C . ALA A 1 88 ? 13.930 0.933 17.571 1.00 89.06 88 ALA A C 1
ATOM 663 O O . ALA A 1 88 ? 13.356 1.012 18.658 1.00 89.06 88 ALA A O 1
ATOM 664 N N . PHE A 1 89 ? 14.227 2.019 16.852 1.00 91.12 89 PHE A N 1
ATOM 665 C CA . PHE A 1 89 ? 13.870 3.372 17.278 1.00 91.12 89 PHE A CA 1
ATOM 666 C C . PHE A 1 89 ? 12.352 3.552 17.412 1.00 91.12 89 PHE A C 1
ATOM 668 O O . PHE A 1 89 ? 11.880 4.080 18.418 1.00 91.12 89 PHE A O 1
ATOM 675 N N . SER A 1 90 ? 11.572 3.058 16.444 1.00 87.69 90 SER A N 1
ATOM 676 C CA . SER A 1 90 ? 10.106 3.119 16.500 1.00 87.69 90 SER A CA 1
ATOM 677 C C . SER A 1 90 ? 9.529 2.347 17.691 1.00 87.69 90 SER A C 1
ATOM 679 O O . SER A 1 90 ? 8.574 2.805 18.316 1.00 87.69 90 SER A O 1
ATOM 681 N N . LEU A 1 91 ? 10.147 1.220 18.060 1.00 87.00 91 LEU A N 1
ATOM 682 C CA . LEU A 1 91 ? 9.750 0.426 19.218 1.00 87.00 91 LEU A CA 1
ATOM 683 C C . LEU A 1 91 ? 10.035 1.172 20.526 1.00 87.00 91 LEU A C 1
ATOM 685 O O . LEU A 1 91 ? 9.170 1.231 21.397 1.00 87.00 91 LEU A O 1
ATOM 689 N N . LEU A 1 92 ? 11.213 1.789 20.650 1.00 89.12 92 LEU A N 1
ATOM 690 C CA . LEU A 1 92 ? 11.546 2.630 21.804 1.00 89.12 92 LEU A CA 1
ATOM 691 C C . LEU A 1 92 ? 10.584 3.817 21.914 1.00 89.12 92 LEU A C 1
ATOM 693 O O . LEU A 1 92 ? 10.072 4.101 22.996 1.00 89.12 92 LEU A O 1
ATOM 697 N N . TYR A 1 93 ? 10.279 4.469 20.792 1.00 89.25 93 TYR A N 1
ATOM 698 C CA . TYR A 1 93 ? 9.298 5.549 20.754 1.00 89.25 93 TYR A CA 1
ATOM 699 C C . TYR A 1 93 ? 7.903 5.079 21.189 1.00 89.25 93 TYR A C 1
ATOM 701 O O . TYR A 1 93 ? 7.242 5.770 21.962 1.00 89.25 93 TYR A O 1
ATOM 709 N N . ALA A 1 94 ? 7.469 3.892 20.764 1.00 86.12 94 ALA A N 1
ATOM 710 C CA . ALA A 1 94 ? 6.189 3.333 21.183 1.00 86.12 94 ALA A CA 1
ATOM 711 C C . ALA A 1 94 ? 6.132 3.040 22.693 1.00 86.12 94 ALA A C 1
ATOM 713 O O . ALA A 1 94 ? 5.094 3.259 23.309 1.00 86.12 94 ALA A O 1
ATOM 714 N N . ILE A 1 95 ? 7.239 2.593 23.295 1.00 83.81 95 ILE A N 1
ATOM 715 C CA . ILE A 1 95 ? 7.316 2.277 24.731 1.00 83.81 95 ILE A CA 1
ATOM 716 C C . ILE A 1 95 ? 7.337 3.547 25.594 1.00 83.81 95 ILE A C 1
ATOM 718 O O . ILE A 1 95 ? 6.665 3.598 26.621 1.00 83.81 95 ILE A O 1
ATOM 722 N N . PHE A 1 96 ? 8.117 4.560 25.204 1.00 86.69 96 PHE A N 1
ATOM 723 C CA . PHE A 1 96 ? 8.341 5.748 26.039 1.00 86.69 96 PHE A CA 1
ATOM 724 C C . PHE A 1 96 ? 7.446 6.941 25.689 1.00 86.69 96 PHE A C 1
ATOM 726 O O . PHE A 1 96 ? 7.136 7.750 26.561 1.00 86.69 96 PHE A O 1
ATOM 733 N N . GLY A 1 97 ? 7.072 7.091 24.418 1.00 79.69 97 GLY A N 1
ATOM 734 C CA . GLY A 1 97 ? 6.414 8.291 23.899 1.00 79.69 97 GLY A CA 1
ATOM 735 C C . GLY A 1 97 ? 4.899 8.173 23.740 1.00 79.69 97 GLY A C 1
ATOM 736 O O . GLY A 1 97 ? 4.204 9.188 23.807 1.00 79.69 97 GLY A O 1
ATOM 737 N N . ILE A 1 98 ? 4.365 6.965 23.533 1.00 82.31 98 ILE A N 1
ATOM 738 C CA . ILE A 1 98 ? 2.932 6.773 23.282 1.00 82.31 98 ILE A CA 1
ATOM 739 C C . ILE A 1 98 ? 2.195 6.558 24.604 1.00 82.31 98 ILE A C 1
ATOM 741 O O . ILE A 1 98 ? 2.419 5.589 25.324 1.00 82.31 98 ILE A O 1
ATOM 745 N N . LYS A 1 99 ? 1.262 7.465 24.908 1.00 78.31 99 LYS A N 1
ATOM 746 C CA . LYS A 1 99 ? 0.356 7.322 26.052 1.00 78.31 99 LYS A CA 1
ATOM 747 C C . LYS A 1 99 ? -0.643 6.197 25.785 1.00 78.31 99 LYS A C 1
ATOM 749 O O . LYS A 1 99 ? -1.333 6.228 24.769 1.00 78.31 99 LYS A O 1
ATOM 754 N N . GLU A 1 100 ? -0.753 5.254 26.714 1.00 74.56 100 GLU A N 1
ATOM 755 C CA . GLU A 1 100 ? -1.694 4.133 26.627 1.00 74.56 100 GLU A CA 1
ATOM 756 C C . GLU A 1 100 ? -3.148 4.645 26.555 1.00 74.56 100 GLU A C 1
ATOM 758 O O . GLU A 1 100 ? -3.596 5.405 27.418 1.00 74.56 100 GLU A O 1
ATOM 763 N N . THR A 1 101 ? -3.872 4.275 25.492 1.00 68.69 101 THR A N 1
ATOM 764 C CA . THR A 1 101 ? -5.262 4.706 25.236 1.00 68.69 101 THR A CA 1
ATOM 765 C C . THR A 1 101 ? -6.294 3.824 25.923 1.00 68.69 101 THR A C 1
ATOM 767 O O . THR A 1 101 ? -7.363 4.300 26.298 1.00 68.69 101 THR A O 1
ATOM 770 N N . CYS A 1 102 ? -5.969 2.549 26.131 1.00 63.25 102 CYS A N 1
ATOM 771 C CA . CYS A 1 102 ? -6.831 1.590 26.802 1.00 63.25 102 CYS A CA 1
ATOM 772 C C . CYS A 1 102 ? -6.347 1.349 28.235 1.00 63.25 102 CYS A C 1
ATOM 774 O O . CYS A 1 102 ? -5.248 0.852 28.454 1.00 63.25 102 CYS A O 1
ATOM 776 N N . LEU A 1 103 ? -7.192 1.631 29.230 1.00 57.03 103 LEU A N 1
ATOM 777 C CA . LEU A 1 103 ? -6.942 1.190 30.603 1.00 57.03 103 LEU A CA 1
ATOM 778 C C . LEU A 1 103 ? -6.873 -0.340 30.632 1.00 57.03 103 LEU A C 1
ATOM 780 O O . LEU A 1 103 ? -7.860 -1.018 30.329 1.00 57.03 103 LEU A O 1
ATOM 784 N N . ARG A 1 104 ? -5.713 -0.886 31.010 1.00 54.62 104 ARG A N 1
ATOM 785 C CA . ARG A 1 104 ? -5.509 -2.329 31.154 1.00 54.62 104 ARG A CA 1
ATOM 786 C C . ARG A 1 104 ? -6.571 -2.908 32.085 1.00 54.62 104 ARG A C 1
ATOM 788 O O . ARG A 1 104 ? -6.544 -2.692 33.297 1.00 54.62 104 ARG A O 1
ATOM 795 N N . ARG A 1 105 ? -7.520 -3.664 31.527 1.00 55.06 105 ARG A N 1
ATOM 796 C CA . ARG A 1 105 ? -8.513 -4.394 32.324 1.00 55.06 105 ARG A CA 1
ATOM 797 C C . ARG A 1 105 ? -7.742 -5.428 33.151 1.00 55.06 105 ARG A C 1
ATOM 799 O O . ARG A 1 105 ? -6.984 -6.221 32.587 1.00 55.06 105 ARG A O 1
ATOM 806 N N . GLY A 1 106 ? -7.867 -5.367 34.478 1.00 43.81 106 GLY A N 1
ATOM 807 C CA . GLY A 1 106 ? -7.078 -6.190 35.399 1.00 43.81 106 GLY A CA 1
ATOM 808 C C . GLY A 1 106 ? -7.077 -7.670 34.994 1.00 43.81 106 GLY A C 1
ATOM 809 O O . GLY A 1 106 ? -8.136 -8.256 34.792 1.00 43.81 106 GLY A O 1
ATOM 810 N N . GLY A 1 107 ? -5.884 -8.258 34.838 1.00 56.34 107 GLY A N 1
ATOM 811 C CA . GLY A 1 107 ? -5.703 -9.684 34.528 1.00 56.34 107 GLY A CA 1
ATOM 812 C C . GLY A 1 107 ? -5.400 -10.047 33.066 1.00 56.34 107 GLY A C 1
ATOM 813 O O . GLY A 1 107 ? -5.160 -11.222 32.786 1.00 56.34 107 GLY A O 1
ATOM 814 N N . GLN A 1 108 ? -5.349 -9.094 32.127 1.00 54.19 108 GLN A N 1
ATOM 815 C CA . GLN A 1 108 ? -4.948 -9.403 30.746 1.00 54.19 108 GLN A CA 1
ATOM 816 C C . GLN A 1 108 ? -3.447 -9.729 30.637 1.00 54.19 108 GLN A C 1
ATOM 818 O O . GLN A 1 108 ? -2.580 -8.901 30.933 1.00 54.19 108 GLN A O 1
ATOM 823 N N . LYS A 1 109 ? -3.139 -10.956 30.197 1.00 55.94 109 LYS A N 1
ATOM 824 C CA . LYS A 1 109 ? -1.779 -11.397 29.852 1.00 55.94 109 LYS A CA 1
ATOM 825 C C . LYS A 1 109 ? -1.429 -10.919 28.439 1.00 55.94 109 LYS A C 1
ATOM 827 O O . LYS A 1 109 ? -2.200 -11.142 27.511 1.00 55.94 109 LYS A O 1
ATOM 832 N N . VAL A 1 110 ? -0.245 -10.323 28.291 1.00 55.00 110 VAL A N 1
ATOM 833 C CA . VAL A 1 110 ? 0.262 -9.679 27.059 1.00 55.00 110 VAL A CA 1
ATOM 834 C C . VAL A 1 110 ? 0.450 -10.678 25.898 1.00 55.00 110 VAL A C 1
ATOM 836 O O . VAL A 1 110 ? 0.421 -10.293 24.738 1.00 55.00 110 VAL A O 1
ATOM 839 N N . CYS A 1 111 ? 0.521 -11.980 26.202 1.00 53.69 111 CYS A N 1
ATOM 840 C CA . CYS A 1 111 ? 0.599 -13.082 25.236 1.00 53.69 111 CYS A CA 1
ATOM 841 C C . CYS A 1 111 ? -0.463 -14.157 25.532 1.00 53.69 111 CYS A C 1
ATOM 843 O O . CYS A 1 111 ? -0.140 -15.327 25.737 1.00 53.69 111 CYS A O 1
ATOM 845 N N . SER A 1 112 ? -1.737 -13.774 25.651 1.00 54.31 112 SER A N 1
ATOM 846 C CA . SER A 1 112 ? -2.809 -14.755 25.846 1.00 54.31 112 SER A CA 1
ATOM 847 C C . SER A 1 112 ? -3.332 -15.270 24.505 1.00 54.31 112 SER A C 1
ATOM 849 O O . SER A 1 112 ? -3.909 -14.510 23.728 1.00 54.31 112 SER A O 1
ATOM 851 N N . LEU A 1 113 ? -3.253 -16.588 24.283 1.00 58.88 113 LEU A N 1
ATOM 852 C CA . LEU A 1 113 ? -4.006 -17.293 23.229 1.00 58.88 113 LEU A CA 1
ATOM 853 C C . LEU A 1 113 ? -5.521 -17.004 23.294 1.00 58.88 113 LEU A C 1
ATOM 855 O O . LEU A 1 113 ? -6.231 -17.173 22.304 1.00 58.88 113 LEU A O 1
ATOM 859 N N . GLY A 1 114 ? -6.017 -16.508 24.435 1.00 61.41 114 GLY A N 1
ATOM 860 C CA . GLY A 1 114 ? -7.382 -16.017 24.596 1.00 61.41 114 GLY A CA 1
ATOM 861 C C . GLY A 1 114 ? -7.741 -14.841 23.682 1.00 61.41 114 GLY A C 1
ATOM 862 O O . GLY A 1 114 ? -8.884 -14.776 23.243 1.00 61.41 114 GLY A O 1
ATOM 863 N N . ASN A 1 115 ? -6.796 -13.965 23.315 1.00 64.75 115 ASN A N 1
ATOM 864 C CA . ASN A 1 115 ? -7.076 -12.867 22.378 1.00 64.75 115 ASN A CA 1
ATOM 865 C C . ASN A 1 115 ? -7.299 -13.397 20.957 1.00 64.75 115 ASN A C 1
ATOM 867 O O . ASN A 1 115 ? -8.233 -12.974 20.280 1.00 64.75 115 ASN A O 1
ATOM 871 N N . VAL A 1 116 ? -6.502 -14.384 20.537 1.00 66.62 116 VAL A N 1
ATOM 872 C CA . VAL A 1 116 ? -6.680 -15.069 19.248 1.00 66.62 116 VAL A CA 1
ATOM 873 C C . VAL A 1 116 ? -8.003 -15.836 19.237 1.00 66.62 116 VAL A C 1
ATOM 875 O O . VAL A 1 116 ? -8.769 -15.730 18.282 1.00 66.62 116 VAL A O 1
ATOM 878 N N . SER A 1 117 ? -8.324 -16.543 20.326 1.00 69.00 117 SER A N 1
ATOM 879 C CA . SER A 1 117 ? -9.618 -17.219 20.490 1.00 69.00 117 SER A CA 1
ATOM 880 C C . SER A 1 117 ? -10.791 -16.233 20.432 1.00 69.00 117 SER A C 1
ATOM 882 O O . SER A 1 117 ? -11.767 -16.489 19.733 1.00 69.00 117 SER A O 1
ATOM 884 N N . GLY A 1 118 ? -10.667 -15.068 21.073 1.00 68.50 118 GLY A N 1
ATOM 885 C CA . GLY A 1 118 ? -11.661 -13.995 21.033 1.00 68.50 118 GLY A CA 1
ATOM 886 C C . GLY A 1 118 ? -11.860 -13.417 19.631 1.00 68.50 118 GLY A C 1
ATOM 887 O O . GLY A 1 118 ? -12.998 -13.253 19.201 1.00 68.50 118 GLY A O 1
ATOM 888 N N . MET A 1 119 ? -10.785 -13.190 18.869 1.00 71.38 119 MET A N 1
ATOM 889 C CA . MET A 1 119 ? -10.881 -12.770 17.463 1.00 71.38 119 MET A CA 1
ATOM 890 C C . MET A 1 119 ? -11.558 -13.842 16.600 1.00 71.38 119 MET A C 1
ATOM 892 O O . MET A 1 119 ? -12.458 -13.534 15.821 1.00 71.38 119 MET A O 1
ATOM 896 N N . VAL A 1 120 ? -11.193 -15.115 16.772 1.00 72.75 120 VAL A N 1
ATOM 897 C CA . VAL A 1 120 ? -11.818 -16.234 16.047 1.00 72.75 120 VAL A CA 1
ATOM 898 C C . VAL A 1 120 ? -13.294 -16.384 16.424 1.00 72.75 120 VAL A C 1
ATOM 900 O O . VAL A 1 120 ? -14.122 -16.666 15.558 1.00 72.75 120 VAL A O 1
ATOM 903 N N . GLN A 1 121 ? -13.648 -16.172 17.691 1.00 73.50 121 GLN A N 1
ATOM 904 C CA . GLN A 1 121 ? -15.031 -16.169 18.161 1.00 73.50 121 GLN A CA 1
ATOM 905 C C . GLN A 1 121 ? -15.815 -14.965 17.643 1.00 73.50 121 GLN A C 1
ATOM 907 O O . GLN A 1 121 ? -16.976 -15.137 17.292 1.00 73.50 121 GLN A O 1
ATOM 912 N N . LEU A 1 122 ? -15.203 -13.786 17.521 1.00 72.56 122 LEU A N 1
ATOM 913 C CA . LEU A 1 122 ? -15.818 -12.614 16.894 1.00 72.56 122 LEU A CA 1
ATOM 914 C C . LEU A 1 122 ? -16.099 -12.868 15.415 1.00 72.56 122 LEU A C 1
ATOM 916 O O . LEU A 1 122 ? -17.203 -12.594 14.953 1.00 72.56 122 LEU A O 1
ATOM 920 N N . VAL A 1 123 ? -15.153 -13.460 14.684 1.00 73.12 123 VAL A N 1
ATOM 921 C CA . VAL A 1 123 ? -15.350 -13.815 13.271 1.00 73.12 123 VAL A CA 1
ATOM 922 C C . VAL A 1 123 ? -16.420 -14.901 13.135 1.00 73.12 123 VAL A C 1
ATOM 924 O O . VAL A 1 123 ? -17.398 -14.712 12.417 1.00 73.12 123 VAL A O 1
ATOM 927 N N . ARG A 1 124 ? -16.309 -16.016 13.870 1.00 71.50 124 ARG A N 1
ATOM 928 C CA . ARG A 1 124 ? -17.307 -17.104 13.840 1.00 71.50 124 ARG A CA 1
ATOM 929 C C . ARG A 1 124 ? -18.685 -16.651 14.319 1.00 71.50 124 ARG A C 1
ATOM 931 O O . ARG A 1 124 ? -19.690 -17.086 13.768 1.00 71.50 124 ARG A O 1
ATOM 938 N N . GLY A 1 125 ? -18.726 -15.797 15.335 1.00 70.12 125 GLY A N 1
ATOM 939 C CA . GLY A 1 125 ? -19.933 -15.165 15.853 1.00 70.12 125 GLY A CA 1
ATOM 940 C C . GLY A 1 125 ? -20.559 -14.261 14.802 1.00 70.12 125 GLY A C 1
ATOM 941 O O . GLY A 1 125 ? -21.741 -14.406 14.523 1.00 70.12 125 GLY A O 1
ATOM 942 N N . SER A 1 126 ? -19.763 -13.445 14.108 1.00 67.19 126 SER A N 1
ATOM 943 C CA . SER A 1 126 ? -20.254 -12.563 13.039 1.00 67.19 126 SER A CA 1
ATOM 944 C C . SER A 1 126 ? -21.037 -13.327 11.965 1.00 67.19 126 SER A C 1
ATOM 946 O O . SER A 1 126 ? -22.083 -12.867 11.512 1.00 67.19 126 SER A O 1
ATOM 948 N N . PHE A 1 127 ? -20.588 -14.534 11.607 1.00 65.69 127 PHE A N 1
ATOM 949 C CA . PHE A 1 127 ? -21.298 -15.397 10.657 1.00 65.69 127 PHE A CA 1
ATOM 950 C C . PHE A 1 127 ? -22.528 -16.110 11.245 1.00 65.69 127 PHE A C 1
ATOM 952 O O . PHE A 1 127 ? -23.426 -16.473 10.490 1.00 65.69 127 PHE A O 1
ATOM 959 N N . LYS A 1 128 ? -22.598 -16.311 12.568 1.00 66.69 128 LYS A N 1
ATOM 960 C CA . LYS A 1 128 ? -23.684 -17.050 13.237 1.00 66.69 128 LYS A CA 1
ATOM 961 C C . LYS A 1 128 ? -24.826 -16.166 13.746 1.00 66.69 128 LYS A C 1
ATOM 963 O O . LYS A 1 128 ? -25.978 -16.567 13.639 1.00 66.69 128 LYS A O 1
ATOM 968 N N . THR A 1 129 ? -24.548 -14.980 14.287 1.00 59.62 129 THR A N 1
ATOM 969 C CA . THR A 1 129 ? -25.545 -14.139 14.988 1.00 59.62 129 THR A CA 1
ATOM 970 C C . THR A 1 129 ? -26.326 -13.188 14.067 1.00 59.62 129 THR A C 1
ATOM 972 O O . THR A 1 129 ? -26.864 -12.185 14.525 1.00 59.62 129 THR A O 1
ATOM 975 N N . GLY A 1 130 ? -26.366 -13.440 12.754 1.00 63.19 130 GLY A N 1
ATOM 976 C CA . GLY A 1 130 ? -27.014 -12.539 11.787 1.00 63.19 130 GLY A CA 1
ATOM 977 C C . GLY A 1 130 ? -26.216 -11.263 11.473 1.00 63.19 130 GLY A C 1
ATOM 978 O O . GLY A 1 130 ? -26.655 -10.439 10.673 1.00 63.19 130 GLY A O 1
ATOM 979 N N . GLN A 1 131 ? -25.001 -11.124 12.013 1.00 71.31 131 GLN A N 1
ATOM 980 C CA . GLN A 1 131 ? -24.036 -10.069 11.676 1.00 71.31 131 GLN A CA 1
ATOM 981 C C . GLN A 1 131 ? -23.264 -10.381 10.379 1.00 71.31 131 GLN A C 1
ATOM 983 O O . GLN A 1 131 ? -22.102 -10.004 10.222 1.00 71.31 131 GLN A O 1
ATOM 988 N N . TRP A 1 132 ? -23.913 -11.045 9.417 1.00 76.56 132 TRP A N 1
ATOM 989 C CA . TRP A 1 132 ? -23.307 -11.453 8.146 1.00 76.56 132 TRP A CA 1
ATOM 990 C C . TRP A 1 132 ? -22.661 -10.273 7.409 1.00 76.56 132 TRP A C 1
ATOM 992 O O . TRP A 1 132 ? -21.639 -10.445 6.756 1.00 76.56 132 TRP A O 1
ATOM 1002 N N . LYS A 1 133 ? -23.204 -9.059 7.584 1.00 80.00 133 LYS A N 1
ATOM 1003 C CA . LYS A 1 133 ? -22.645 -7.811 7.047 1.00 80.00 133 LYS A CA 1
ATOM 1004 C C . LYS A 1 133 ? -21.200 -7.585 7.499 1.00 80.00 133 LYS A C 1
ATOM 1006 O O . LYS A 1 133 ? -20.369 -7.213 6.682 1.00 80.00 133 LYS A O 1
ATOM 1011 N N . LEU A 1 134 ? -20.883 -7.853 8.768 1.00 80.50 134 LEU A N 1
ATOM 1012 C CA . LEU A 1 134 ? -19.521 -7.731 9.293 1.00 80.50 134 LEU A CA 1
ATOM 1013 C C . LEU A 1 134 ? -18.605 -8.808 8.699 1.00 80.50 134 LEU A C 1
ATOM 1015 O O . LEU A 1 134 ? -17.495 -8.499 8.277 1.00 80.50 134 LEU A O 1
ATOM 1019 N N . GLY A 1 135 ? -19.095 -10.047 8.592 1.00 82.81 135 GLY A N 1
ATOM 1020 C CA . GLY A 1 135 ? -18.368 -11.132 7.927 1.00 82.81 135 GLY A CA 1
ATOM 1021 C C . GLY A 1 135 ? -18.053 -10.821 6.459 1.00 82.81 135 GLY A C 1
ATOM 1022 O O . GLY A 1 135 ? -16.930 -11.040 6.012 1.00 82.81 135 GLY A O 1
ATOM 1023 N N . VAL A 1 136 ? -19.010 -10.243 5.728 1.00 84.00 136 VAL A N 1
ATOM 1024 C CA . VAL A 1 136 ? -18.828 -9.808 4.336 1.00 84.00 136 VAL A CA 1
ATOM 1025 C C . VAL A 1 136 ? -17.836 -8.653 4.236 1.00 84.00 136 VAL A C 1
ATOM 1027 O O . VAL A 1 136 ? -16.950 -8.709 3.392 1.00 84.00 136 VAL A O 1
ATOM 1030 N N . ILE A 1 137 ? -17.918 -7.641 5.106 1.00 84.94 137 ILE A N 1
ATOM 1031 C CA . ILE A 1 137 ? -16.961 -6.521 5.111 1.00 84.94 137 ILE A CA 1
ATOM 1032 C C . ILE A 1 137 ? -15.534 -7.024 5.360 1.00 84.94 137 ILE A C 1
ATOM 1034 O O . ILE A 1 137 ? -14.614 -6.628 4.647 1.00 84.94 137 ILE A O 1
ATOM 1038 N N . LEU A 1 138 ? -15.347 -7.930 6.325 1.00 84.94 138 LEU A N 1
ATOM 1039 C CA . LEU A 1 138 ? -14.040 -8.531 6.608 1.00 84.94 138 LEU A CA 1
ATOM 1040 C C . LEU A 1 138 ? -13.518 -9.352 5.423 1.00 84.94 138 LEU A C 1
ATOM 1042 O O . LEU A 1 138 ? -12.335 -9.267 5.098 1.00 84.94 138 LEU A O 1
ATOM 1046 N N . LEU A 1 139 ? -14.392 -10.111 4.756 1.00 86.19 139 LEU A N 1
ATOM 1047 C CA . LEU A 1 139 ? -14.026 -10.879 3.567 1.00 86.19 139 LEU A CA 1
ATOM 1048 C C . LEU A 1 139 ? -13.613 -9.961 2.408 1.00 86.19 139 LEU A C 1
ATOM 1050 O O . LEU A 1 139 ? -12.574 -10.190 1.796 1.00 86.19 139 LEU A O 1
ATOM 1054 N N . VAL A 1 140 ? -14.384 -8.906 2.133 1.00 87.75 140 VAL A N 1
ATOM 1055 C CA . VAL A 1 140 ? -14.060 -7.913 1.095 1.00 87.75 140 VAL A CA 1
ATOM 1056 C C . VAL A 1 140 ? -12.734 -7.226 1.409 1.00 87.75 140 VAL A C 1
ATOM 1058 O O . VAL A 1 140 ? -11.884 -7.113 0.530 1.00 87.75 140 VAL A O 1
ATOM 1061 N N . PHE A 1 141 ? -12.513 -6.828 2.664 1.00 85.56 141 PHE A N 1
ATOM 1062 C CA . PHE A 1 141 ? -11.254 -6.226 3.096 1.00 85.56 141 PHE A CA 1
ATOM 1063 C C . PHE A 1 141 ? -10.061 -7.175 2.911 1.00 85.56 141 PHE A C 1
ATOM 1065 O O . PHE A 1 141 ? -9.007 -6.746 2.437 1.00 85.56 141 PHE A O 1
ATOM 1072 N N . PHE A 1 142 ? -10.227 -8.459 3.243 1.00 87.38 142 PHE A N 1
ATOM 1073 C CA . PHE A 1 142 ? -9.199 -9.481 3.052 1.00 87.38 142 PHE A CA 1
ATOM 1074 C C . PHE A 1 142 ? -8.867 -9.691 1.570 1.00 87.38 142 PHE A C 1
ATOM 1076 O O . PHE A 1 142 ? -7.695 -9.668 1.199 1.00 87.38 142 PHE A O 1
ATOM 1083 N N . LEU A 1 143 ? -9.884 -9.839 0.716 1.00 89.19 143 LEU A N 1
ATOM 1084 C CA . LEU A 1 143 ? -9.696 -9.995 -0.729 1.00 89.19 143 LEU A CA 1
ATOM 1085 C C . LEU A 1 143 ? -9.007 -8.769 -1.333 1.00 89.19 143 LEU A C 1
ATOM 1087 O O . LEU A 1 143 ? -8.042 -8.916 -2.079 1.00 89.19 143 LEU A O 1
ATOM 1091 N N . ASN A 1 144 ? -9.453 -7.569 -0.958 1.00 86.81 144 ASN A N 1
ATOM 1092 C CA . ASN A 1 144 ? -8.862 -6.314 -1.405 1.00 86.81 144 ASN A CA 1
ATOM 1093 C C . ASN A 1 144 ? -7.378 -6.221 -1.014 1.00 86.81 144 ASN A C 1
ATOM 1095 O O . ASN A 1 144 ? -6.533 -5.983 -1.871 1.00 86.81 144 ASN A O 1
ATOM 1099 N N . ASN A 1 145 ? -7.037 -6.491 0.252 1.00 84.75 145 ASN A N 1
ATOM 1100 C CA . ASN A 1 145 ? -5.639 -6.515 0.698 1.00 84.75 145 ASN A CA 1
ATOM 1101 C C . ASN A 1 145 ? -4.810 -7.582 -0.027 1.00 84.75 145 ASN A C 1
ATOM 1103 O O . ASN A 1 145 ? -3.658 -7.328 -0.368 1.00 84.75 145 ASN A O 1
ATOM 1107 N N . GLY A 1 146 ? -5.386 -8.757 -0.295 1.00 85.44 146 GLY A N 1
ATOM 1108 C CA . GLY A 1 146 ? -4.721 -9.812 -1.060 1.00 85.44 146 GLY A CA 1
ATOM 1109 C C . GLY A 1 146 ? -4.370 -9.371 -2.483 1.00 85.44 146 GLY A C 1
ATOM 1110 O O . GLY A 1 146 ? -3.245 -9.596 -2.936 1.00 85.44 146 GLY A O 1
ATOM 1111 N N . VAL A 1 147 ? -5.296 -8.688 -3.164 1.00 86.62 147 VAL A N 1
ATOM 1112 C CA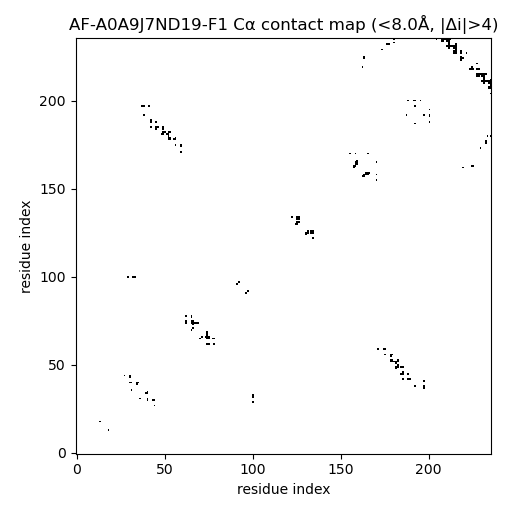 . VAL A 1 147 ? -5.043 -8.090 -4.484 1.00 86.62 147 VAL A CA 1
ATOM 1113 C C . VAL A 1 147 ? -3.927 -7.050 -4.387 1.00 86.62 147 VAL A C 1
ATOM 1115 O O . VAL A 1 147 ? -2.965 -7.136 -5.147 1.00 86.62 147 VAL A O 1
ATOM 1118 N N . PHE A 1 148 ? -3.987 -6.139 -3.412 1.00 82.19 148 PHE A N 1
ATOM 1119 C CA . PHE A 1 148 ? -2.961 -5.108 -3.225 1.00 82.19 148 PHE A CA 1
ATOM 1120 C C . PHE A 1 148 ? -1.569 -5.653 -2.930 1.00 82.19 148 PHE A C 1
ATOM 1122 O O . PHE A 1 148 ? -0.592 -5.159 -3.486 1.00 82.19 148 PHE A O 1
ATOM 1129 N N . ALA A 1 149 ? -1.469 -6.685 -2.096 1.00 81.94 149 ALA A N 1
ATOM 1130 C CA . ALA A 1 149 ? -0.194 -7.311 -1.771 1.00 81.94 149 ALA A CA 1
ATOM 1131 C C . ALA A 1 149 ? 0.413 -8.047 -2.977 1.00 81.94 149 ALA A C 1
ATOM 1133 O O . ALA A 1 149 ? 1.632 -8.082 -3.140 1.00 81.94 149 ALA A O 1
ATOM 1134 N N . THR A 1 150 ? -0.432 -8.627 -3.833 1.00 84.25 150 THR A N 1
ATOM 1135 C CA . THR A 1 150 ? 0.017 -9.424 -4.985 1.00 84.25 150 THR A CA 1
ATOM 1136 C C . THR A 1 150 ? 0.291 -8.555 -6.218 1.00 84.25 150 THR A C 1
ATOM 1138 O O . THR A 1 150 ? 1.153 -8.890 -7.035 1.00 84.25 150 THR A O 1
ATOM 1141 N N . TRP A 1 151 ? -0.405 -7.423 -6.350 1.00 85.69 151 TRP A N 1
ATOM 1142 C CA . TRP A 1 151 ? -0.367 -6.560 -7.531 1.00 85.69 151 TRP A CA 1
ATOM 1143 C C . TRP A 1 151 ? 1.049 -6.098 -7.925 1.00 85.69 151 TRP A C 1
ATOM 1145 O O . TRP A 1 151 ? 1.430 -6.369 -9.064 1.00 85.69 151 TRP A O 1
ATOM 1155 N N . PRO A 1 152 ? 1.891 -5.525 -7.036 1.00 82.19 152 PRO A N 1
ATOM 1156 C CA . PRO A 1 152 ? 3.257 -5.123 -7.387 1.00 82.19 152 PRO A CA 1
ATOM 1157 C C . PRO A 1 152 ? 4.110 -6.263 -7.957 1.00 82.19 152 PRO A C 1
ATOM 1159 O O . PRO A 1 152 ? 4.890 -6.054 -8.888 1.00 82.19 152 PRO A O 1
ATOM 1162 N N . GLY A 1 153 ? 3.955 -7.475 -7.416 1.00 83.19 153 GLY A N 1
ATOM 1163 C CA . GLY A 1 153 ? 4.695 -8.653 -7.866 1.00 83.19 153 GLY A CA 1
ATOM 1164 C C . GLY A 1 153 ? 4.273 -9.094 -9.265 1.00 83.19 153 GLY A C 1
ATOM 1165 O O . GLY A 1 153 ? 5.127 -9.329 -10.118 1.00 83.19 153 GLY A O 1
ATOM 1166 N N . ILE A 1 154 ? 2.961 -9.144 -9.522 1.00 85.62 154 ILE A N 1
ATOM 1167 C CA . ILE A 1 154 ? 2.426 -9.453 -10.856 1.00 85.62 154 ILE A CA 1
ATOM 1168 C C . ILE A 1 154 ? 2.874 -8.387 -11.855 1.00 85.62 154 ILE A C 1
ATOM 1170 O O . ILE A 1 154 ? 3.397 -8.743 -12.908 1.00 85.62 154 ILE A O 1
ATOM 1174 N N . VAL A 1 155 ? 2.742 -7.102 -11.511 1.00 83.62 155 VAL A N 1
ATOM 1175 C CA . VAL A 1 155 ? 3.166 -5.994 -12.376 1.00 83.62 155 VAL A CA 1
ATOM 1176 C C . VAL A 1 155 ? 4.632 -6.141 -12.756 1.00 83.62 155 VAL A C 1
ATOM 1178 O O . VAL A 1 155 ? 4.928 -6.201 -13.947 1.00 83.62 155 VAL A O 1
ATOM 1181 N N . THR A 1 156 ? 5.531 -6.302 -11.780 1.00 84.25 156 THR A N 1
ATOM 1182 C CA . THR A 1 156 ? 6.968 -6.484 -12.050 1.00 84.25 156 THR A CA 1
ATOM 1183 C C . THR A 1 156 ? 7.224 -7.654 -12.997 1.00 84.25 156 THR A C 1
ATOM 1185 O O . THR A 1 156 ? 7.969 -7.512 -13.964 1.00 84.25 156 THR A O 1
ATOM 1188 N N . LEU A 1 157 ? 6.583 -8.802 -12.768 1.00 84.56 157 LEU A N 1
ATOM 1189 C CA . LEU A 1 157 ? 6.748 -9.971 -13.636 1.00 84.56 157 LEU A CA 1
ATOM 1190 C C . LEU A 1 157 ? 6.236 -9.708 -15.061 1.00 84.56 157 LEU A C 1
ATOM 1192 O O . LEU A 1 157 ? 6.886 -10.108 -16.026 1.00 84.56 157 LEU A O 1
ATOM 1196 N N . THR A 1 158 ? 5.105 -9.012 -15.203 1.00 83.19 158 THR A N 1
ATOM 1197 C CA . THR A 1 158 ? 4.510 -8.706 -16.515 1.00 83.19 158 THR A CA 1
ATOM 1198 C C . THR A 1 158 ? 5.291 -7.673 -17.319 1.00 83.19 158 THR A C 1
ATOM 1200 O O . THR A 1 158 ? 5.355 -7.792 -18.540 1.00 83.19 158 THR A O 1
ATOM 1203 N N . VAL A 1 159 ? 5.892 -6.676 -16.664 1.00 82.88 159 VAL A N 1
ATOM 1204 C CA . VAL A 1 159 ? 6.608 -5.592 -17.356 1.00 82.88 159 VAL A CA 1
ATOM 1205 C C . VAL A 1 159 ? 8.047 -5.964 -17.705 1.00 82.88 159 VAL A C 1
ATOM 1207 O O . VAL A 1 159 ? 8.572 -5.483 -18.706 1.00 82.88 159 VAL A O 1
ATOM 1210 N N . VAL A 1 160 ? 8.678 -6.842 -16.916 1.00 83.44 160 VAL A N 1
ATOM 1211 C CA . VAL A 1 160 ? 10.028 -7.361 -17.198 1.00 83.44 160 VAL A CA 1
ATOM 1212 C C . VAL A 1 160 ? 9.997 -8.420 -18.307 1.00 83.44 160 VAL A C 1
ATOM 1214 O O . VAL A 1 160 ? 10.943 -8.527 -19.085 1.00 83.44 160 VAL A O 1
ATOM 1217 N N . GLY A 1 161 ? 8.915 -9.196 -18.409 1.00 80.75 161 GLY A N 1
ATOM 1218 C CA . GLY A 1 161 ? 8.726 -10.175 -19.478 1.00 80.75 161 GLY A CA 1
ATOM 1219 C C . GLY A 1 161 ? 8.208 -9.577 -20.799 1.00 80.75 161 GL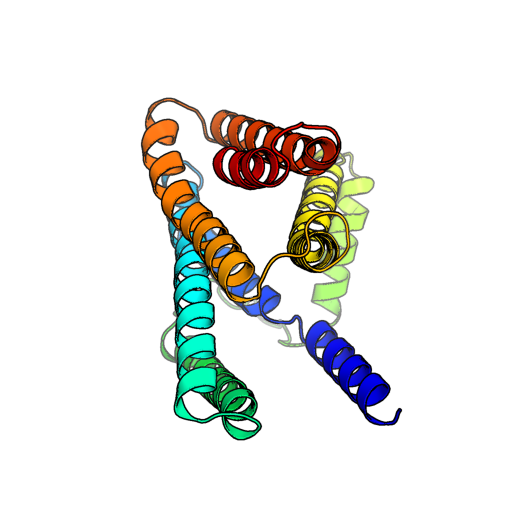Y A C 1
ATOM 1220 O O . GLY A 1 161 ? 7.740 -8.432 -20.847 1.00 80.75 161 GLY A O 1
ATOM 1221 N N . PRO A 1 162 ? 8.227 -10.358 -21.898 1.00 74.31 162 PRO A N 1
ATOM 1222 C CA . PRO A 1 162 ? 7.446 -10.037 -23.091 1.00 74.31 162 PRO A CA 1
ATOM 1223 C C . PRO A 1 162 ? 5.963 -9.912 -22.705 1.00 74.31 162 PRO A C 1
ATOM 1225 O O . PRO A 1 162 ? 5.480 -10.755 -21.944 1.00 74.31 162 PRO A O 1
ATOM 1228 N N . PRO A 1 163 ? 5.208 -8.919 -23.212 1.00 73.94 163 PRO A N 1
ATOM 1229 C CA . PRO A 1 163 ? 5.477 -8.065 -24.375 1.00 73.94 163 PRO A CA 1
ATOM 1230 C C . PRO A 1 163 ? 6.038 -6.655 -24.084 1.00 73.94 163 PRO A C 1
ATOM 1232 O O . PRO A 1 163 ? 6.123 -5.858 -25.020 1.00 73.94 163 PRO A O 1
ATOM 1235 N N . TYR A 1 164 ? 6.359 -6.315 -22.831 1.00 78.00 164 TYR A N 1
ATOM 1236 C CA . TYR A 1 164 ? 6.711 -4.943 -22.426 1.00 78.00 164 TYR A CA 1
ATOM 1237 C C . TYR A 1 164 ? 8.221 -4.693 -22.351 1.00 78.00 164 TYR A C 1
ATOM 1239 O O . TYR A 1 164 ? 8.666 -3.633 -22.789 1.00 78.00 164 TYR A O 1
ATOM 1247 N N . CYS A 1 165 ? 8.996 -5.655 -21.832 1.00 81.75 165 CYS A N 1
ATOM 1248 C CA . CYS A 1 165 ? 10.460 -5.589 -21.705 1.00 81.75 165 CYS A CA 1
ATOM 1249 C C . CYS A 1 165 ? 10.977 -4.231 -21.179 1.00 81.75 165 CYS A C 1
ATOM 1251 O O . CYS A 1 165 ? 11.868 -3.620 -21.775 1.00 81.75 165 CYS A O 1
ATOM 1253 N N . TRP A 1 166 ? 10.387 -3.725 -20.093 1.00 83.12 166 TRP A N 1
ATOM 1254 C CA . TRP A 1 166 ? 10.760 -2.435 -19.509 1.00 83.12 166 TRP A CA 1
ATOM 1255 C C . TRP A 1 166 ? 12.170 -2.455 -18.918 1.00 83.12 166 TRP A C 1
ATOM 1257 O O . TRP A 1 166 ? 12.600 -3.436 -18.311 1.00 83.12 166 TRP A O 1
ATOM 1267 N N . THR A 1 167 ? 12.877 -1.332 -19.053 1.00 81.19 167 THR A N 1
ATOM 1268 C CA . THR A 1 167 ? 14.152 -1.131 -18.365 1.00 81.19 167 THR A CA 1
ATOM 1269 C C . THR A 1 167 ? 13.924 -0.915 -16.862 1.00 81.19 167 THR A C 1
ATOM 1271 O O . THR A 1 167 ? 12.864 -0.415 -16.463 1.00 81.19 167 THR A O 1
ATOM 1274 N N . PRO A 1 168 ? 14.909 -1.246 -16.006 1.00 75.00 168 PRO A N 1
ATOM 1275 C CA . PRO A 1 168 ? 14.822 -1.007 -14.563 1.00 75.00 168 PRO A CA 1
ATOM 1276 C C . PRO A 1 168 ? 14.511 0.454 -14.202 1.00 75.00 168 PRO A C 1
ATOM 1278 O O . PRO A 1 168 ? 13.775 0.705 -13.250 1.00 75.00 168 PRO A O 1
ATOM 1281 N N . ASP A 1 169 ? 14.996 1.410 -14.999 1.00 77.75 169 ASP A N 1
ATOM 1282 C CA . ASP A 1 169 ? 14.726 2.839 -14.804 1.00 77.75 169 ASP A CA 1
ATOM 1283 C C . ASP A 1 169 ? 13.232 3.160 -14.957 1.00 77.75 169 ASP A C 1
ATOM 1285 O O . ASP A 1 169 ? 12.640 3.852 -14.128 1.00 77.75 169 ASP A O 1
ATOM 1289 N N . LEU A 1 170 ? 12.594 2.606 -15.995 1.00 79.38 170 LEU A N 1
ATOM 1290 C CA . LEU A 1 170 ? 11.175 2.820 -16.284 1.00 79.38 170 LEU A CA 1
ATOM 1291 C C . LEU A 1 170 ? 10.275 2.193 -15.208 1.00 79.38 170 LEU A C 1
ATOM 1293 O O . LEU A 1 170 ? 9.267 2.784 -14.806 1.00 79.38 170 LEU A O 1
ATOM 1297 N N . LEU A 1 171 ? 10.688 1.034 -14.688 1.00 80.50 171 LEU A N 1
ATOM 1298 C CA . LEU A 1 171 ? 10.055 0.383 -13.545 1.00 80.50 171 LEU A CA 1
ATOM 1299 C C . LEU A 1 171 ? 10.170 1.236 -12.271 1.00 80.50 171 LEU A C 1
ATOM 1301 O O . LEU A 1 171 ? 9.194 1.379 -11.534 1.00 80.50 171 LEU A O 1
ATOM 1305 N N . GLY A 1 172 ? 11.331 1.853 -12.038 1.00 78.12 172 GLY A N 1
ATOM 1306 C CA . GLY A 1 172 ? 11.544 2.785 -10.930 1.00 78.12 172 GLY A CA 1
ATOM 1307 C C . GLY A 1 172 ? 10.600 3.990 -10.988 1.00 78.12 172 GLY A C 1
ATOM 1308 O O . GLY A 1 172 ? 9.950 4.308 -9.990 1.00 78.12 172 GLY A O 1
ATOM 1309 N N . TYR A 1 173 ? 10.450 4.614 -12.163 1.00 81.38 173 TYR A N 1
ATOM 1310 C CA . TYR A 1 173 ? 9.495 5.713 -12.358 1.00 81.38 173 TYR A CA 1
ATOM 1311 C C . TYR A 1 173 ? 8.043 5.280 -12.136 1.00 81.38 173 TYR A C 1
ATOM 1313 O O . TYR A 1 173 ? 7.267 6.023 -11.535 1.00 81.38 173 TYR A O 1
ATOM 1321 N N . PHE A 1 174 ? 7.674 4.075 -12.579 1.00 83.12 174 PHE A N 1
ATOM 1322 C CA . PHE A 1 174 ? 6.341 3.518 -12.346 1.00 83.12 174 PHE A CA 1
ATOM 1323 C C . PHE A 1 174 ? 6.046 3.356 -10.848 1.00 83.12 174 PHE A C 1
ATOM 1325 O O . PHE A 1 174 ? 5.006 3.813 -10.372 1.00 83.12 174 PHE A O 1
ATOM 1332 N N . TYR A 1 175 ? 6.980 2.785 -10.084 1.00 81.12 175 TYR A N 1
ATOM 1333 C CA . TYR A 1 175 ? 6.827 2.653 -8.634 1.00 81.12 175 TYR A CA 1
ATOM 1334 C C . TYR A 1 175 ? 6.793 4.001 -7.915 1.00 81.12 175 TYR A C 1
ATOM 1336 O O . TYR A 1 175 ? 5.997 4.181 -6.993 1.00 81.12 175 TYR A O 1
ATOM 1344 N N . ALA A 1 176 ? 7.599 4.970 -8.350 1.00 81.12 176 ALA A N 1
ATOM 1345 C CA . ALA A 1 176 ? 7.555 6.323 -7.806 1.00 81.12 176 ALA A CA 1
ATOM 1346 C C . ALA A 1 176 ? 6.188 6.988 -8.053 1.00 81.12 176 ALA A C 1
ATOM 1348 O O . ALA A 1 176 ? 5.616 7.570 -7.130 1.00 81.12 176 ALA A O 1
ATOM 1349 N N . ALA A 1 177 ? 5.633 6.849 -9.262 1.00 82.94 177 ALA A N 1
ATOM 1350 C CA . ALA A 1 177 ? 4.306 7.358 -9.604 1.00 82.94 177 ALA A CA 1
ATOM 1351 C C . ALA A 1 177 ? 3.199 6.674 -8.784 1.00 82.94 177 ALA A C 1
ATOM 1353 O O . ALA A 1 177 ? 2.329 7.356 -8.244 1.00 82.94 177 ALA A O 1
ATOM 1354 N N . MET A 1 178 ? 3.268 5.348 -8.617 1.00 82.94 178 MET A N 1
ATOM 1355 C CA . MET A 1 178 ? 2.354 4.593 -7.749 1.00 82.94 178 MET A CA 1
ATOM 1356 C C . MET A 1 178 ? 2.381 5.134 -6.315 1.00 82.94 178 MET A C 1
ATOM 1358 O O . MET A 1 178 ? 1.335 5.397 -5.723 1.00 82.94 178 MET A O 1
ATOM 1362 N N . CYS A 1 179 ? 3.576 5.325 -5.753 1.00 82.44 179 CYS A N 1
ATOM 1363 C CA . CYS A 1 179 ? 3.721 5.807 -4.383 1.00 82.44 179 CYS A CA 1
ATOM 1364 C C . CYS A 1 179 ? 3.253 7.267 -4.232 1.00 82.44 179 CYS A C 1
ATOM 1366 O O . CYS A 1 179 ? 2.676 7.626 -3.205 1.00 82.44 179 CYS A O 1
ATOM 1368 N N . ALA A 1 180 ? 3.424 8.095 -5.269 1.00 82.69 180 ALA A N 1
ATOM 1369 C CA . ALA A 1 180 ? 2.862 9.445 -5.319 1.00 82.69 180 ALA A CA 1
ATOM 1370 C C . ALA A 1 180 ? 1.322 9.437 -5.328 1.00 82.69 180 ALA A C 1
ATOM 1372 O O . ALA A 1 180 ? 0.709 10.326 -4.734 1.00 82.69 180 ALA A O 1
ATOM 1373 N N . GLY A 1 181 ? 0.698 8.410 -5.916 1.00 82.06 181 GLY A N 1
ATOM 1374 C CA . GLY A 1 181 ? -0.751 8.190 -5.881 1.00 82.06 181 GLY A CA 1
ATOM 1375 C C . GLY A 1 181 ? -1.322 8.163 -4.460 1.00 82.06 181 GLY A C 1
ATOM 1376 O O . GLY A 1 181 ? -2.333 8.806 -4.197 1.00 82.06 181 GLY A O 1
ATOM 1377 N N . PHE A 1 182 ? -0.628 7.549 -3.496 1.00 79.81 182 PHE A N 1
ATOM 1378 C CA . PHE A 1 182 ? -1.051 7.561 -2.085 1.00 79.81 182 PHE A CA 1
ATOM 1379 C C . PHE A 1 182 ? -1.064 8.972 -1.476 1.00 79.81 182 PHE A C 1
ATOM 1381 O O . PHE A 1 182 ? -1.931 9.299 -0.665 1.00 79.81 182 PHE A O 1
ATOM 1388 N N . VAL A 1 183 ? -0.128 9.836 -1.881 1.00 82.25 183 VAL A N 1
ATOM 1389 C CA . VAL A 1 183 ? -0.071 11.237 -1.428 1.00 82.25 183 VAL A CA 1
ATOM 1390 C C . VAL A 1 183 ? -1.181 12.059 -2.084 1.00 82.25 183 VAL A C 1
ATOM 1392 O O . VAL A 1 183 ? -1.883 12.818 -1.408 1.00 82.25 183 VAL A O 1
ATOM 1395 N N . LEU A 1 184 ? -1.390 11.871 -3.390 1.00 84.00 184 LEU A N 1
AT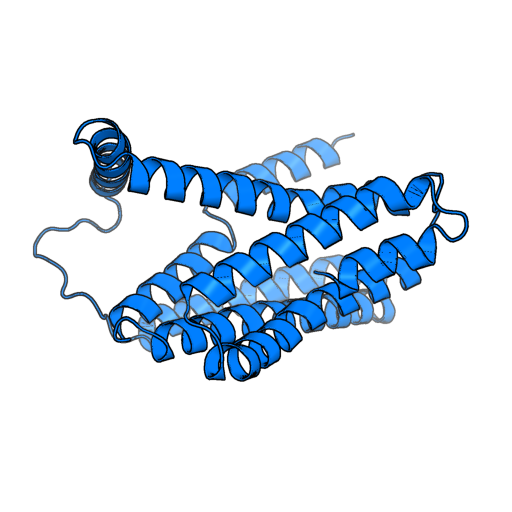OM 1396 C CA . LEU A 1 184 ? -2.489 12.493 -4.130 1.00 84.00 184 LEU A CA 1
ATOM 1397 C C . LEU A 1 184 ? -3.857 12.040 -3.603 1.00 84.00 184 LEU A C 1
ATOM 1399 O O . LEU A 1 184 ? -4.777 12.854 -3.530 1.00 84.00 184 LEU A O 1
ATOM 1403 N N . GLY A 1 185 ? -3.975 10.793 -3.145 1.00 82.50 185 GLY A N 1
ATOM 1404 C CA . GLY A 1 185 ? -5.184 10.245 -2.536 1.00 82.50 185 GLY A CA 1
ATOM 1405 C C . GLY A 1 185 ? -5.661 11.059 -1.333 1.00 82.50 185 GLY A C 1
ATOM 1406 O O . GLY A 1 185 ? -6.858 11.299 -1.191 1.00 82.50 185 GLY A O 1
ATOM 1407 N N . VAL A 1 186 ? -4.751 11.597 -0.514 1.00 84.94 186 VAL A N 1
ATOM 1408 C CA . VAL A 1 186 ? -5.124 12.474 0.614 1.00 84.94 186 VAL A CA 1
ATOM 1409 C C . VAL A 1 186 ? -5.690 13.803 0.139 1.00 84.94 186 VAL A C 1
ATOM 1411 O O . VAL A 1 186 ? -6.669 14.295 0.708 1.00 84.94 186 VAL A O 1
ATOM 1414 N N . LEU A 1 187 ? -5.109 14.384 -0.913 1.00 83.31 187 LEU A N 1
ATOM 1415 C CA . LEU A 1 187 ? -5.655 15.588 -1.539 1.00 83.31 187 LEU A CA 1
ATOM 1416 C C . LEU A 1 187 ? -7.039 15.303 -2.131 1.00 83.31 187 LEU A C 1
ATOM 1418 O O . LEU A 1 187 ? -7.958 16.095 -1.920 1.00 83.31 187 LEU A O 1
ATOM 1422 N N . GLY A 1 188 ? -7.204 14.145 -2.775 1.00 82.50 188 GLY A N 1
ATOM 1423 C CA . GLY A 1 188 ? -8.482 13.644 -3.272 1.00 82.50 188 GLY A CA 1
ATOM 1424 C C . GLY A 1 188 ? -9.519 13.528 -2.158 1.00 82.50 188 GLY A C 1
ATOM 1425 O O . GLY A 1 188 ? -10.589 14.120 -2.260 1.00 82.50 188 GLY A O 1
ATOM 1426 N N . ILE A 1 189 ? -9.181 12.873 -1.045 1.00 85.38 189 ILE A N 1
ATOM 1427 C CA . ILE A 1 189 ? -10.058 12.724 0.125 1.00 85.38 189 ILE A CA 1
ATOM 1428 C C . ILE A 1 189 ? -10.417 14.086 0.728 1.00 85.38 189 ILE A C 1
ATOM 1430 O O . ILE A 1 189 ? -11.571 14.313 1.085 1.00 85.38 189 ILE A O 1
ATOM 1434 N N . LYS A 1 190 ? -9.469 15.027 0.806 1.00 83.94 190 LYS A N 1
ATOM 1435 C CA . LYS A 1 190 ? -9.721 16.380 1.327 1.00 83.94 190 LYS A CA 1
ATOM 1436 C C . LYS A 1 190 ? -10.624 17.208 0.409 1.00 83.94 190 LYS A C 1
ATOM 1438 O O . LYS A 1 190 ? -11.406 18.017 0.906 1.00 83.94 190 LYS A O 1
ATOM 1443 N N . LEU A 1 191 ? -10.493 17.049 -0.908 1.00 84.50 191 LEU A N 1
ATOM 1444 C CA . LEU A 1 191 ? -11.258 17.801 -1.902 1.00 84.50 191 LEU A CA 1
ATOM 1445 C C . LEU A 1 191 ? -12.657 17.202 -2.094 1.00 84.50 191 LEU A C 1
ATOM 1447 O O . LEU A 1 191 ? -13.654 17.895 -1.903 1.00 84.50 191 LEU A O 1
ATOM 1451 N N . LEU A 1 192 ? -12.732 15.904 -2.393 1.00 82.12 192 LEU A N 1
ATOM 1452 C CA . LEU A 1 192 ? -13.979 15.162 -2.597 1.00 82.12 192 LEU A CA 1
ATOM 1453 C C . LEU A 1 192 ? -14.750 14.968 -1.291 1.00 82.12 192 LEU A C 1
ATOM 1455 O O . LEU A 1 192 ? -15.976 14.973 -1.312 1.00 82.12 192 LEU A O 1
ATOM 1459 N N . GLY A 1 193 ? -14.070 14.883 -0.145 1.00 80.00 193 GLY A N 1
ATOM 1460 C CA . GLY A 1 193 ? -14.709 14.804 1.172 1.00 80.00 193 GLY A CA 1
ATOM 1461 C C . GLY A 1 193 ? -15.472 16.069 1.581 1.00 80.00 193 GLY A C 1
ATOM 1462 O O . GLY A 1 193 ? -16.236 16.024 2.541 1.00 80.00 193 GLY A O 1
ATOM 1463 N N . LYS A 1 194 ? -15.313 17.191 0.857 1.00 81.19 194 LYS A N 1
ATOM 1464 C CA . LYS A 1 194 ? -16.191 18.369 1.004 1.00 81.19 194 LYS A CA 1
ATOM 1465 C C . LYS A 1 194 ? -17.541 18.191 0.307 1.00 81.19 194 LYS A C 1
ATOM 1467 O O . LYS A 1 194 ? -18.507 18.830 0.709 1.00 81.19 194 LYS A O 1
ATOM 1472 N N . CYS A 1 195 ? -17.598 17.363 -0.735 1.00 82.06 195 CYS A N 1
ATOM 1473 C CA . CYS A 1 195 ? -18.778 17.188 -1.583 1.00 82.06 195 CYS A CA 1
ATOM 1474 C C . CYS A 1 195 ? -19.482 15.842 -1.354 1.00 82.06 195 CYS A C 1
ATOM 1476 O O . CYS A 1 195 ? -20.680 15.735 -1.605 1.00 82.06 195 CYS A O 1
ATOM 1478 N N . LEU A 1 196 ? -18.758 14.813 -0.902 1.00 81.06 196 LEU A N 1
ATOM 1479 C CA . LEU A 1 196 ? -19.252 13.444 -0.769 1.00 81.06 196 LEU A CA 1
ATOM 1480 C C . LEU A 1 196 ? -19.204 12.958 0.685 1.00 81.06 196 LEU A C 1
ATOM 1482 O O . LEU A 1 196 ? -18.2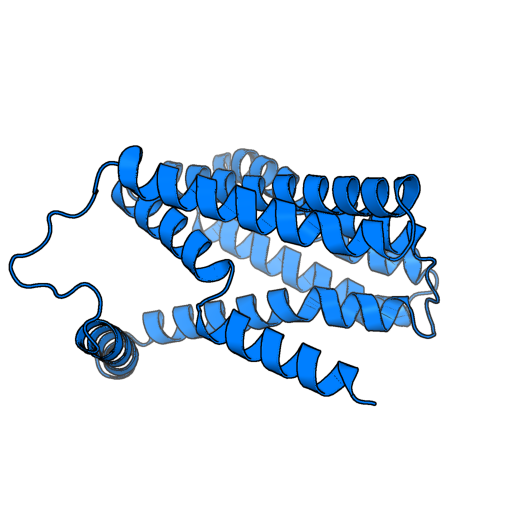59 13.208 1.429 1.00 81.06 196 LEU A O 1
ATOM 1486 N N . SER A 1 197 ? -20.221 12.179 1.057 1.00 82.69 197 SER A N 1
ATOM 1487 C CA . SER A 1 197 ? -20.247 11.389 2.296 1.00 82.69 197 SER A CA 1
ATOM 1488 C C . SER A 1 197 ? -19.109 10.347 2.315 1.00 82.69 197 SER A C 1
ATOM 1490 O O . SER A 1 197 ? -18.718 9.879 1.241 1.00 82.69 197 SER A O 1
ATOM 1492 N N . PRO A 1 198 ? -18.616 9.902 3.493 1.00 78.06 198 PRO A N 1
ATOM 1493 C CA . PRO A 1 198 ? -17.578 8.868 3.593 1.00 78.06 198 PRO A CA 1
ATOM 1494 C C . PRO A 1 198 ? -17.871 7.599 2.778 1.00 78.06 198 PRO A C 1
ATOM 1496 O O . PRO A 1 198 ? -16.970 7.031 2.166 1.00 78.06 198 PRO A O 1
ATOM 1499 N N . TYR A 1 199 ? -19.141 7.187 2.696 1.00 81.88 199 TYR A N 1
ATOM 1500 C CA . TYR A 1 199 ? -19.559 6.044 1.876 1.00 81.88 199 TYR A CA 1
ATOM 1501 C C . TYR A 1 199 ? -19.445 6.318 0.372 1.00 81.88 199 TYR A C 1
ATOM 1503 O O . TYR A 1 199 ? -19.038 5.443 -0.387 1.00 81.88 199 TYR A O 1
ATOM 1511 N N . GLY A 1 200 ? -19.769 7.537 -0.068 1.00 83.12 200 GLY A N 1
ATOM 1512 C CA . GLY A 1 200 ? -19.608 7.942 -1.466 1.00 83.12 200 GLY A CA 1
ATOM 1513 C C . GLY A 1 200 ? -18.137 7.961 -1.873 1.00 83.12 200 GLY A C 1
ATOM 1514 O O . GLY A 1 200 ? -17.786 7.472 -2.941 1.00 83.12 200 GLY A O 1
ATOM 1515 N N . LEU A 1 201 ? -17.270 8.440 -0.980 1.00 82.75 201 LEU A N 1
ATOM 1516 C CA . LEU A 1 201 ? -15.825 8.453 -1.193 1.00 82.75 201 LEU A CA 1
ATOM 1517 C C . LEU A 1 201 ? -15.250 7.036 -1.329 1.00 82.75 201 LEU A C 1
ATOM 1519 O O . LEU A 1 201 ? -14.438 6.777 -2.214 1.00 82.75 201 LEU A O 1
ATOM 1523 N N . MET A 1 202 ? -15.738 6.105 -0.506 1.00 83.31 202 MET A N 1
ATOM 1524 C CA . MET A 1 202 ? -15.401 4.686 -0.603 1.00 83.31 202 MET A CA 1
ATOM 1525 C C . MET A 1 202 ? -15.829 4.094 -1.955 1.00 83.31 202 MET A C 1
ATOM 1527 O O . MET A 1 202 ? -15.027 3.428 -2.605 1.00 83.31 202 MET A O 1
ATOM 1531 N N . HIS A 1 203 ? -17.057 4.360 -2.416 1.00 86.06 203 HIS A N 1
ATOM 1532 C CA . HIS A 1 203 ? -17.520 3.881 -3.724 1.00 86.06 203 HIS A CA 1
ATOM 1533 C C . HIS A 1 203 ? -16.685 4.432 -4.881 1.00 86.06 203 HIS A C 1
ATOM 1535 O O . HIS A 1 203 ? -16.302 3.662 -5.758 1.00 86.06 203 HIS A O 1
ATOM 1541 N N . VAL A 1 204 ? -16.370 5.731 -4.866 1.00 86.75 204 VAL A N 1
ATOM 1542 C CA . VAL A 1 204 ? -15.503 6.346 -5.881 1.00 86.75 204 VAL A CA 1
ATOM 1543 C C . VAL A 1 204 ? -14.140 5.660 -5.898 1.00 86.75 204 VAL A C 1
ATOM 1545 O O . VAL A 1 204 ? -13.710 5.242 -6.966 1.00 86.75 204 VAL A O 1
ATOM 1548 N N . GLY A 1 205 ? -13.512 5.449 -4.735 1.00 85.25 205 GLY A N 1
ATOM 1549 C CA . GLY A 1 205 ? -12.227 4.748 -4.641 1.00 85.25 205 GLY A CA 1
ATOM 1550 C C . GLY A 1 205 ? -12.273 3.318 -5.190 1.00 85.25 205 GLY A C 1
ATOM 1551 O O . GLY A 1 205 ? -11.414 2.936 -5.980 1.00 85.25 205 GLY A O 1
ATOM 1552 N N . PHE A 1 206 ? -13.305 2.538 -4.852 1.00 85.81 206 PHE A N 1
ATOM 1553 C CA . PHE A 1 206 ? -13.458 1.177 -5.383 1.00 85.81 206 PHE A CA 1
ATOM 1554 C C . PHE A 1 206 ? -13.677 1.152 -6.897 1.00 85.81 206 PHE A C 1
ATOM 1556 O O . PHE A 1 206 ? -13.094 0.310 -7.582 1.00 85.81 206 PHE A O 1
ATOM 1563 N N . VAL A 1 207 ? -14.504 2.057 -7.430 1.00 88.25 207 VAL A N 1
ATOM 1564 C CA . VAL A 1 207 ? -14.754 2.147 -8.876 1.00 88.25 207 VAL A CA 1
ATOM 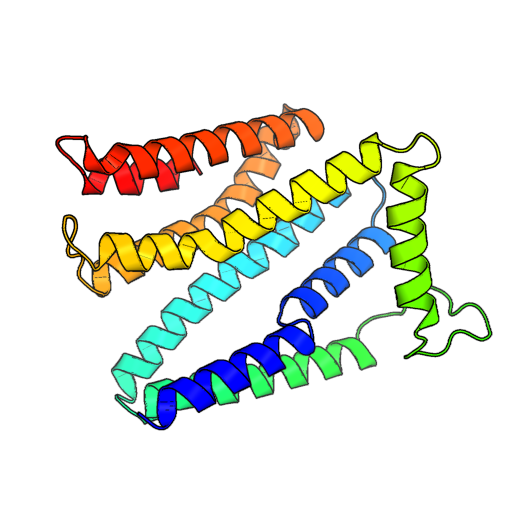1565 C C . VAL A 1 207 ? -13.484 2.575 -9.608 1.00 88.25 207 VAL A C 1
ATOM 1567 O O . VAL A 1 207 ? -13.138 1.949 -10.608 1.00 88.25 207 VAL A O 1
ATOM 1570 N N . SER A 1 208 ? -12.763 3.569 -9.080 1.00 87.19 208 SER A N 1
ATOM 1571 C CA . SER A 1 208 ? -11.488 4.048 -9.627 1.00 87.19 208 SER A CA 1
ATOM 1572 C C . SER A 1 208 ? -10.442 2.932 -9.651 1.00 87.19 208 SER A C 1
ATOM 1574 O O . SER A 1 208 ? -9.928 2.589 -10.712 1.00 87.19 208 SER A O 1
ATOM 1576 N N . GLY A 1 209 ? -10.222 2.258 -8.516 1.00 84.56 209 GLY A N 1
ATOM 1577 C CA . GLY A 1 209 ? -9.259 1.160 -8.423 1.00 84.56 209 GLY A CA 1
ATOM 1578 C C . GLY A 1 209 ? -9.614 -0.023 -9.327 1.00 84.56 209 GLY A C 1
ATOM 1579 O O . GLY A 1 209 ? -8.749 -0.561 -10.017 1.00 84.56 209 GLY A O 1
ATOM 1580 N N . THR A 1 210 ? -10.898 -0.392 -9.401 1.00 85.88 210 THR A N 1
ATOM 1581 C CA . THR A 1 210 ? -11.359 -1.464 -10.302 1.00 85.88 210 THR A CA 1
ATOM 1582 C C . THR A 1 210 ? -11.140 -1.083 -11.764 1.00 85.88 210 THR A C 1
ATOM 1584 O O . THR A 1 210 ? -10.630 -1.895 -12.535 1.00 85.88 210 THR A O 1
ATOM 1587 N N . ALA A 1 211 ? -11.469 0.153 -12.150 1.00 87.06 211 ALA A N 1
ATOM 1588 C CA . ALA A 1 211 ? -11.210 0.655 -13.495 1.00 87.06 211 ALA A CA 1
ATOM 1589 C C . ALA A 1 211 ? -9.705 0.655 -13.814 1.00 87.06 211 ALA A C 1
ATOM 1591 O O . ALA A 1 211 ? -9.320 0.193 -14.887 1.00 87.06 211 ALA A O 1
ATOM 1592 N N . GLY A 1 212 ? -8.853 1.074 -12.873 1.00 85.62 212 GLY A N 1
ATOM 1593 C CA . GLY A 1 212 ? -7.396 1.032 -13.008 1.00 85.62 212 GLY A CA 1
ATOM 1594 C C . GLY A 1 212 ? -6.863 -0.381 -13.263 1.00 85.62 212 GLY A C 1
ATOM 1595 O O . GLY A 1 212 ? -6.110 -0.596 -14.217 1.00 85.62 212 GLY A O 1
ATOM 1596 N N . PHE A 1 213 ? -7.315 -1.373 -12.488 1.00 85.81 213 PHE A N 1
ATOM 1597 C CA . PHE A 1 213 ? -6.931 -2.775 -12.696 1.00 85.81 213 PHE A CA 1
ATOM 1598 C C . PHE A 1 213 ? -7.429 -3.340 -14.031 1.00 85.81 213 PHE A C 1
ATOM 1600 O O . PHE A 1 213 ? -6.684 -4.051 -14.708 1.00 85.81 213 PHE A O 1
ATOM 1607 N N . VAL A 1 214 ? -8.656 -3.009 -14.444 1.00 87.25 214 VAL A N 1
ATOM 1608 C CA . VAL A 1 214 ? -9.206 -3.435 -15.743 1.00 87.25 214 VAL A CA 1
ATOM 1609 C C . VAL A 1 214 ? -8.398 -2.837 -16.895 1.00 87.25 214 VAL A C 1
ATOM 1611 O O . VAL A 1 214 ? -8.035 -3.557 -17.825 1.00 87.25 214 VAL A O 1
ATOM 1614 N N . VAL A 1 215 ? -8.060 -1.547 -16.819 1.00 86.94 215 VAL A N 1
ATOM 1615 C CA . VAL A 1 215 ? -7.234 -0.867 -17.827 1.00 86.94 215 VAL A CA 1
ATOM 1616 C C . VAL A 1 215 ? -5.842 -1.500 -17.910 1.00 86.94 215 VAL A C 1
ATOM 1618 O O . VAL A 1 215 ? -5.384 -1.788 -19.015 1.00 86.94 215 VAL A O 1
ATOM 1621 N N . GLN A 1 216 ? -5.197 -1.796 -16.776 1.00 84.00 216 GLN A N 1
ATOM 1622 C CA . GLN A 1 216 ? -3.900 -2.491 -16.759 1.00 84.00 216 GLN A CA 1
ATOM 1623 C C . GLN A 1 216 ? -3.992 -3.903 -17.356 1.00 84.00 216 GLN A C 1
ATOM 1625 O O . GLN A 1 216 ? -3.129 -4.296 -18.140 1.00 84.00 216 GLN A O 1
ATOM 1630 N N . GLY A 1 217 ? -5.051 -4.655 -17.042 1.00 84.62 217 GLY A N 1
ATOM 1631 C CA . GLY A 1 217 ? -5.272 -5.994 -17.595 1.00 84.62 217 GLY A CA 1
ATOM 1632 C C . GLY A 1 217 ? -5.514 -5.991 -19.108 1.00 84.62 217 GLY A C 1
ATOM 1633 O O . GLY A 1 217 ? -5.025 -6.869 -19.820 1.00 84.62 217 GLY A O 1
ATOM 1634 N N . LEU A 1 218 ? -6.226 -4.983 -19.619 1.00 85.38 218 LEU A N 1
ATOM 1635 C CA . LEU A 1 218 ? -6.515 -4.836 -21.049 1.00 85.38 218 LEU A CA 1
ATOM 1636 C C . LEU A 1 218 ? -5.390 -4.155 -21.837 1.00 85.38 218 LEU A C 1
ATOM 1638 O O . LEU A 1 218 ? -5.387 -4.238 -23.066 1.00 85.38 218 LEU A O 1
ATOM 1642 N N . ALA A 1 219 ? -4.413 -3.537 -21.165 1.00 84.44 219 ALA A N 1
ATOM 1643 C CA . ALA A 1 219 ? -3.328 -2.785 -21.799 1.00 84.44 219 ALA A CA 1
ATOM 1644 C C . ALA A 1 219 ? -2.549 -3.595 -22.852 1.00 84.44 219 ALA A C 1
ATOM 1646 O O . ALA A 1 219 ? -2.060 -3.027 -23.826 1.00 84.44 219 ALA A O 1
ATOM 1647 N N . VAL A 1 220 ? -2.491 -4.924 -22.707 1.00 79.88 220 VAL A N 1
ATOM 1648 C CA . VAL A 1 220 ? -1.828 -5.841 -23.652 1.00 79.88 220 VAL A CA 1
ATOM 1649 C C . VAL A 1 220 ? -2.459 -5.802 -25.053 1.00 79.88 220 VAL A C 1
ATOM 1651 O O . VAL A 1 220 ? -1.745 -5.943 -26.053 1.00 79.88 220 VAL A O 1
ATOM 1654 N N . TYR A 1 221 ? -3.774 -5.581 -25.134 1.00 81.12 221 TYR A N 1
ATOM 1655 C CA . TYR A 1 221 ? -4.544 -5.570 -26.383 1.00 81.12 221 TYR A CA 1
ATOM 1656 C C . TYR A 1 221 ? -4.560 -4.200 -27.078 1.00 81.12 221 TYR A C 1
ATOM 1658 O O . TYR A 1 221 ? -5.013 -4.089 -28.216 1.00 81.12 221 TYR A O 1
ATOM 1666 N N . THR A 1 222 ? -4.058 -3.155 -26.420 1.00 82.06 222 THR A N 1
ATOM 1667 C CA . THR A 1 222 ? -4.085 -1.778 -26.926 1.00 82.06 222 THR A CA 1
ATOM 1668 C C . THR A 1 222 ? -2.859 -1.491 -27.807 1.00 82.06 222 THR A C 1
ATOM 1670 O O . THR A 1 222 ? -1.767 -1.969 -27.493 1.00 82.06 222 THR A O 1
ATOM 1673 N N . PRO A 1 223 ? -2.971 -0.664 -28.872 1.00 72.56 223 PRO A N 1
ATOM 1674 C CA . PRO A 1 223 ? -1.828 -0.310 -29.725 1.00 72.56 223 PRO A CA 1
ATOM 1675 C C . PRO A 1 223 ? -0.670 0.341 -28.951 1.00 72.56 223 PRO A C 1
ATOM 1677 O O . PRO A 1 223 ? 0.492 0.031 -29.188 1.00 72.56 223 PRO A O 1
ATOM 1680 N N . ASN A 1 224 ? -0.994 1.193 -27.969 1.00 81.31 224 ASN A N 1
ATOM 1681 C CA . ASN A 1 224 ? -0.032 1.876 -27.099 1.00 81.31 224 ASN A CA 1
ATOM 1682 C C . ASN A 1 224 ? 0.010 1.227 -25.710 1.00 81.31 224 ASN A C 1
ATOM 1684 O O . ASN A 1 224 ? -0.450 1.808 -24.724 1.00 81.31 224 ASN A O 1
ATOM 1688 N N . ARG A 1 225 ? 0.566 0.014 -25.642 1.00 78.69 225 ARG A N 1
ATOM 1689 C CA . ARG A 1 225 ? 0.598 -0.827 -24.432 1.00 78.69 225 ARG A CA 1
ATOM 1690 C C . ARG A 1 225 ? 1.150 -0.098 -23.202 1.00 78.69 225 ARG A C 1
ATOM 1692 O O . ARG A 1 225 ? 0.522 -0.112 -22.151 1.00 78.69 225 ARG A O 1
ATOM 1699 N N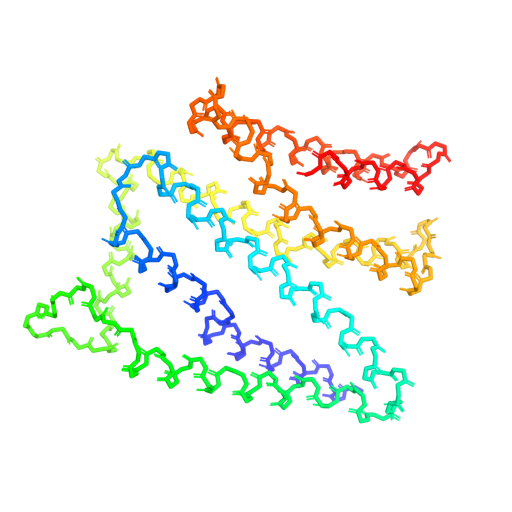 . ASN A 1 226 ? 2.277 0.606 -23.346 1.00 79.12 226 ASN A N 1
ATOM 1700 C CA . ASN A 1 226 ? 2.902 1.347 -22.242 1.00 79.12 226 ASN A CA 1
ATOM 1701 C C . ASN A 1 226 ? 1.995 2.470 -21.723 1.00 79.12 226 ASN A C 1
ATOM 1703 O O . ASN A 1 226 ? 1.762 2.568 -20.524 1.00 79.12 226 ASN A O 1
ATOM 1707 N N . ALA A 1 227 ? 1.442 3.292 -22.620 1.00 78.94 227 ALA A N 1
ATOM 1708 C CA . ALA A 1 227 ? 0.572 4.402 -22.235 1.00 78.94 227 ALA A CA 1
ATOM 1709 C C . ALA A 1 227 ? -0.715 3.908 -21.559 1.00 78.94 227 ALA A C 1
ATOM 1711 O O . ALA A 1 227 ? -1.130 4.478 -20.555 1.00 78.94 227 ALA A O 1
ATOM 1712 N N . ALA A 1 228 ? -1.311 2.822 -22.062 1.00 78.62 228 ALA A N 1
ATOM 1713 C CA . ALA A 1 228 ? -2.472 2.193 -21.435 1.00 78.62 228 ALA A CA 1
ATOM 1714 C C . ALA A 1 228 ? -2.146 1.672 -20.025 1.00 78.62 228 ALA A C 1
ATOM 1716 O O . ALA A 1 228 ? -2.932 1.867 -19.100 1.00 78.62 228 ALA A O 1
ATOM 1717 N N . PHE A 1 229 ? -0.963 1.085 -19.838 1.00 80.56 229 PHE A N 1
ATOM 1718 C CA . PHE A 1 229 ? -0.516 0.604 -18.533 1.00 80.56 229 PHE A CA 1
ATOM 1719 C C . PHE A 1 229 ? -0.320 1.748 -17.522 1.00 80.56 229 PHE A C 1
ATOM 1721 O O . PHE A 1 229 ? -0.792 1.656 -16.391 1.00 80.56 229 PHE A O 1
ATOM 1728 N N . TYR A 1 230 ? 0.289 2.865 -17.942 1.00 79.62 230 TYR A N 1
ATOM 1729 C CA . TYR A 1 230 ? 0.422 4.072 -17.111 1.00 79.62 230 TYR A CA 1
ATOM 1730 C C . TYR A 1 230 ? -0.919 4.763 -16.829 1.00 79.62 230 TYR A C 1
ATOM 1732 O O . TYR A 1 230 ? -1.137 5.252 -15.722 1.00 79.62 230 TYR A O 1
ATOM 1740 N N . LEU A 1 231 ? -1.846 4.781 -17.790 1.00 78.88 231 LEU A N 1
ATOM 1741 C CA . LEU A 1 231 ? -3.195 5.316 -17.578 1.00 78.88 231 LEU A CA 1
ATOM 1742 C C . LEU A 1 231 ? -3.940 4.542 -16.490 1.00 78.88 231 LEU A C 1
ATOM 1744 O O . LEU A 1 231 ? -4.603 5.151 -15.657 1.00 78.88 231 LEU A O 1
ATOM 1748 N N . GLY A 1 232 ? -3.778 3.220 -16.442 1.00 73.56 232 GLY A N 1
ATOM 1749 C CA . GLY A 1 232 ? -4.359 2.401 -15.381 1.00 73.56 232 GLY A CA 1
ATOM 1750 C C . GLY A 1 232 ? -3.804 2.688 -13.979 1.00 73.56 232 GLY A C 1
ATOM 1751 O O . GLY A 1 232 ? -4.409 2.254 -13.005 1.00 73.56 232 GLY A O 1
ATOM 1752 N N . LEU A 1 233 ? -2.691 3.420 -13.867 1.00 72.62 233 LEU A N 1
ATOM 1753 C CA . LEU A 1 233 ? -2.141 3.921 -12.604 1.00 72.62 233 LEU A CA 1
ATOM 1754 C C . LEU A 1 233 ? -2.656 5.328 -12.262 1.00 72.62 233 LEU A C 1
ATOM 1756 O O . LEU A 1 233 ? -2.781 5.650 -11.092 1.00 72.62 233 LEU A O 1
ATOM 1760 N N . LEU A 1 234 ? -2.992 6.154 -13.258 1.00 67.12 234 LEU A N 1
ATOM 1761 C CA . LEU A 1 234 ? -3.606 7.477 -13.043 1.00 67.12 234 LEU A CA 1
ATOM 1762 C C . LEU A 1 234 ? -5.086 7.397 -12.658 1.00 67.12 234 LEU A C 1
ATOM 1764 O O . LEU A 1 234 ? -5.617 8.311 -12.034 1.00 67.12 234 LEU A O 1
ATOM 1768 N N . VAL A 1 235 ? -5.757 6.328 -13.087 1.00 64.00 235 VAL A N 1
ATOM 1769 C CA . VAL A 1 235 ? -7.150 6.032 -12.729 1.00 64.00 235 VAL A CA 1
ATOM 1770 C C . VAL A 1 235 ? -7.239 5.387 -11.338 1.00 64.00 235 VAL A C 1
ATOM 1772 O O . VAL A 1 235 ? -8.324 5.316 -10.774 1.00 64.00 235 VAL A O 1
ATOM 1775 N N . TYR A 1 236 ? -6.117 4.929 -10.785 1.00 58.97 236 TYR A N 1
ATOM 1776 C CA . TYR A 1 236 ? -6.023 4.305 -9.470 1.00 58.97 236 TYR A CA 1
ATOM 1777 C C . TYR A 1 236 ? -5.889 5.360 -8.359 1.00 58.97 236 TY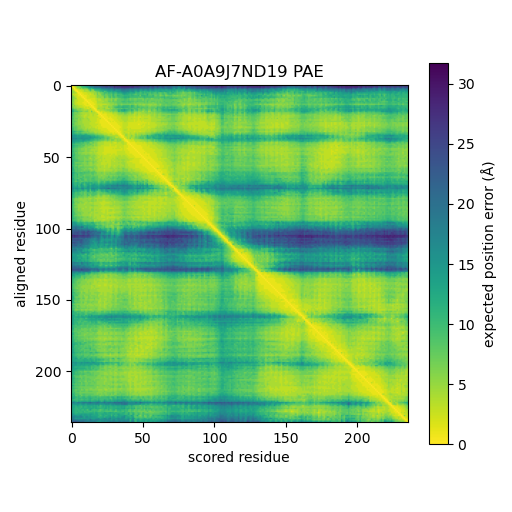R A C 1
ATOM 1779 O O . TYR A 1 236 ? -6.686 5.291 -7.395 1.00 58.97 236 TYR A O 1
#